Protein AF-A0A6L8A6J7-F1 (afdb_monomer_lite)

Sequence (295 aa):
MEAALASHQNVNHSLFVELSKSEQKDLLKLVALQGYQLTKCFAIYIGGLYYHCPIAYYHKRLAVNLYEEETGKLSGTANHQVLMERFIRALNISDFERDSTIALPAIQDLINYRRRLVNNPSTFHMGAAAVMIASKGQNLEREGGKLRHDFFSDAYDLTSDDMIFFSVHAKEDIYHVKEGFDLVSEICTDSKMQHDALAAVHETCKRFWRFYNGIYNEYQLTHTITRNLTDNRKRFLKKRNNKEIHNLFSGDTVSEDLVSNVRSTSVHIQSSVNDFATFHAAFRDLGKAWGMGSS

Structure (mmCIF, N/CA/C/O backbone):
data_AF-A0A6L8A6J7-F1
#
_entry.id   AF-A0A6L8A6J7-F1
#
loop_
_atom_site.group_PDB
_atom_site.id
_atom_site.type_symbol
_atom_site.label_atom_id
_atom_site.label_alt_id
_atom_site.label_comp_id
_atom_site.label_asym_id
_atom_site.label_entity_id
_atom_site.label_seq_id
_atom_site.pdbx_PDB_ins_code
_atom_site.Cartn_x
_atom_site.Cartn_y
_atom_site.Cartn_z
_atom_site.occupancy
_atom_site.B_iso_or_equiv
_atom_site.auth_seq_id
_atom_site.auth_comp_id
_atom_site.auth_asym_id
_atom_site.auth_atom_id
_atom_site.pdbx_PDB_model_num
ATOM 1 N N . MET A 1 1 ? 18.256 6.658 -4.794 1.00 75.69 1 MET A N 1
ATOM 2 C CA . MET A 1 1 ? 16.918 6.098 -4.497 1.00 75.69 1 MET A CA 1
ATOM 3 C C . MET A 1 1 ? 16.720 5.812 -3.011 1.00 75.69 1 MET A C 1
ATOM 5 O O . MET A 1 1 ? 15.704 6.238 -2.488 1.00 75.69 1 MET A O 1
ATOM 9 N N . GLU A 1 2 ? 17.664 5.188 -2.301 1.00 77.94 2 GLU A N 1
ATOM 10 C CA . GLU A 1 2 ? 17.546 4.962 -0.842 1.00 77.94 2 GLU A CA 1
ATOM 11 C C . GLU A 1 2 ? 17.301 6.254 -0.045 1.00 77.94 2 GLU A C 1
ATOM 13 O O . GLU A 1 2 ? 16.360 6.331 0.739 1.00 77.94 2 GLU A O 1
ATOM 18 N N . ALA A 1 3 ? 18.054 7.322 -0.335 1.00 78.00 3 ALA A N 1
ATOM 19 C CA . ALA A 1 3 ? 17.822 8.639 0.267 1.00 78.00 3 ALA A CA 1
ATOM 20 C C . ALA A 1 3 ? 16.412 9.199 -0.018 1.00 78.00 3 ALA A C 1
ATOM 22 O O . ALA A 1 3 ? 15.843 9.908 0.808 1.00 78.00 3 ALA A O 1
ATOM 23 N N . ALA A 1 4 ? 15.818 8.864 -1.170 1.00 76.69 4 ALA A N 1
ATOM 24 C CA . ALA A 1 4 ? 14.450 9.266 -1.486 1.00 76.69 4 ALA A CA 1
ATOM 25 C C . ALA A 1 4 ? 13.424 8.503 -0.647 1.00 76.69 4 ALA A C 1
ATOM 27 O O . ALA A 1 4 ? 12.478 9.110 -0.144 1.00 76.69 4 ALA A O 1
ATOM 28 N N . LEU A 1 5 ? 13.658 7.206 -0.442 1.00 78.00 5 LEU A N 1
ATOM 29 C CA . LEU A 1 5 ? 12.862 6.340 0.426 1.00 78.00 5 LEU A CA 1
ATOM 30 C C . LEU A 1 5 ? 12.891 6.814 1.886 1.00 78.00 5 LEU A C 1
ATOM 32 O O . LEU A 1 5 ? 11.874 6.798 2.569 1.00 78.00 5 LEU A O 1
ATOM 36 N N . ALA A 1 6 ? 14.046 7.302 2.341 1.00 79.25 6 ALA A N 1
ATOM 37 C CA . ALA A 1 6 ? 14.227 7.839 3.686 1.00 79.25 6 ALA A CA 1
ATOM 38 C C . ALA A 1 6 ? 13.641 9.254 3.881 1.00 79.25 6 ALA A C 1
ATOM 40 O O . ALA A 1 6 ? 13.563 9.732 5.008 1.00 79.25 6 ALA A O 1
ATOM 41 N N . SER A 1 7 ? 13.224 9.948 2.812 1.00 75.44 7 SER A N 1
ATOM 42 C CA . SER A 1 7 ? 12.840 11.367 2.904 1.00 75.44 7 SER A CA 1
ATOM 43 C C . SER A 1 7 ? 11.532 11.629 3.660 1.00 75.44 7 SER A C 1
ATOM 45 O O . SER A 1 7 ? 11.354 12.724 4.185 1.00 75.44 7 SER A O 1
ATOM 47 N N . HIS A 1 8 ? 10.612 10.659 3.686 1.00 78.88 8 HIS A N 1
ATOM 48 C CA . HIS A 1 8 ? 9.300 10.761 4.338 1.00 78.88 8 HIS A CA 1
ATOM 49 C C . HIS A 1 8 ? 8.934 9.410 4.958 1.00 78.88 8 HIS A C 1
ATOM 51 O O . HIS A 1 8 ? 8.016 8.746 4.491 1.00 78.88 8 HIS A O 1
ATOM 57 N N . GLN A 1 9 ? 9.693 8.973 5.965 1.00 79.44 9 GLN A N 1
ATOM 58 C CA . GLN A 1 9 ? 9.454 7.671 6.591 1.00 79.44 9 GLN A CA 1
ATOM 59 C C . GLN A 1 9 ? 8.212 7.692 7.475 1.00 79.44 9 GLN A C 1
ATOM 61 O O . GLN A 1 9 ? 8.236 8.339 8.521 1.00 79.44 9 GLN A O 1
ATOM 66 N N . ASN A 1 10 ? 7.160 6.971 7.100 1.00 78.19 10 ASN A N 1
ATOM 67 C CA . ASN A 1 10 ? 5.872 6.988 7.799 1.00 78.19 10 ASN A CA 1
ATOM 68 C C . ASN A 1 10 ? 5.979 6.744 9.299 1.00 78.19 10 ASN A C 1
ATOM 70 O O . ASN A 1 10 ? 5.195 7.320 10.039 1.00 78.19 10 ASN A O 1
ATOM 74 N N . VAL A 1 11 ? 6.933 5.933 9.754 1.00 75.50 11 VAL A N 1
ATOM 75 C CA . VAL A 1 11 ? 7.168 5.696 11.185 1.00 75.50 11 VAL A CA 1
ATOM 76 C C . VAL A 1 11 ? 7.389 6.992 11.985 1.00 75.50 11 VAL A C 1
ATOM 78 O O . VAL A 1 11 ? 6.947 7.092 13.120 1.00 75.50 11 VAL A O 1
ATOM 81 N N . ASN A 1 12 ? 7.938 8.040 11.360 1.00 80.75 12 ASN A N 1
ATOM 82 C CA . ASN A 1 12 ? 8.140 9.355 11.979 1.00 80.75 12 ASN A CA 1
ATOM 83 C C . ASN A 1 12 ? 6.870 10.232 11.988 1.00 80.75 12 ASN A C 1
ATOM 85 O O . ASN A 1 12 ? 6.908 11.385 12.422 1.00 80.75 12 ASN A O 1
ATOM 89 N N . HIS A 1 13 ? 5.750 9.750 11.445 1.00 83.69 13 HIS A N 1
ATOM 90 C CA . HIS A 1 13 ? 4.504 10.505 11.383 1.00 83.69 13 HIS A CA 1
ATOM 91 C C . HIS A 1 13 ? 3.831 10.540 12.763 1.00 83.69 13 HIS A C 1
ATOM 93 O O . HIS A 1 13 ? 3.671 9.510 13.414 1.00 83.69 13 HIS A O 1
ATOM 99 N N . SER A 1 14 ? 3.347 11.712 13.189 1.00 83.06 14 SER A N 1
ATOM 100 C CA . SER A 1 14 ? 2.744 11.927 14.521 1.00 83.06 14 SER A CA 1
ATOM 101 C C . SER A 1 14 ? 1.586 10.976 14.849 1.00 83.06 14 SER A C 1
ATOM 103 O O . SER A 1 14 ? 1.409 10.592 15.999 1.00 83.06 14 SER A O 1
ATOM 105 N N . LEU A 1 15 ? 0.830 10.548 13.835 1.00 87.19 15 LEU A N 1
ATOM 106 C CA . LEU A 1 15 ? -0.171 9.478 13.941 1.00 87.19 15 LEU A CA 1
ATOM 107 C C . LEU A 1 15 ? 0.360 8.211 14.641 1.00 87.19 15 LEU A C 1
ATOM 109 O O . LEU A 1 15 ? -0.380 7.623 15.422 1.00 87.19 15 LEU A O 1
ATOM 113 N N . PHE A 1 16 ? 1.611 7.793 14.416 1.00 81.81 16 PHE A N 1
ATOM 114 C CA . PHE A 1 16 ? 2.168 6.599 15.070 1.00 81.81 16 PHE A CA 1
ATOM 115 C C . PHE A 1 16 ? 2.520 6.832 16.540 1.00 81.81 16 PHE A C 1
ATOM 117 O O . PHE A 1 16 ? 2.373 5.921 17.351 1.00 81.81 16 PHE A O 1
ATOM 124 N N . VAL A 1 17 ? 2.871 8.067 16.909 1.00 80.94 17 VAL A N 1
ATOM 125 C CA . VAL A 1 17 ? 2.988 8.476 18.320 1.00 80.94 17 VAL A CA 1
ATOM 126 C C . VAL A 1 17 ? 1.629 8.420 19.018 1.00 80.94 17 VAL A C 1
ATOM 128 O O . VAL A 1 17 ? 1.555 8.135 20.209 1.00 80.94 17 VAL A O 1
ATOM 131 N N . GLU A 1 18 ? 0.540 8.688 18.298 1.00 83.69 18 GLU A N 1
ATOM 132 C CA . GLU A 1 18 ? -0.803 8.544 18.856 1.00 83.69 18 GLU A CA 1
ATOM 133 C C . GLU A 1 18 ? -1.196 7.067 18.968 1.00 83.69 18 GLU A C 1
ATOM 135 O O . GLU A 1 18 ? -1.611 6.634 20.036 1.00 83.69 18 GLU A O 1
ATOM 140 N N . LEU A 1 19 ? -0.986 6.267 17.917 1.00 83.88 19 LEU A N 1
ATOM 141 C CA . LEU A 1 19 ? -1.303 4.833 17.915 1.00 83.88 19 LEU A CA 1
ATOM 142 C C . LEU A 1 19 ? -0.540 4.017 18.964 1.00 83.88 19 LEU A C 1
ATOM 144 O O . LEU A 1 19 ? -1.042 2.971 19.372 1.00 83.88 19 LEU A O 1
ATOM 148 N N . SER A 1 20 ? 0.643 4.465 19.394 1.00 76.19 20 SER A N 1
ATOM 149 C CA . SER A 1 20 ? 1.401 3.805 20.465 1.00 76.19 20 SER A CA 1
ATOM 150 C C . SER A 1 20 ? 0.768 3.978 21.852 1.00 76.19 20 SER A C 1
ATOM 152 O O . SER A 1 20 ? 1.145 3.281 22.793 1.00 76.19 20 SER A O 1
ATOM 154 N N . LYS A 1 21 ? -0.227 4.863 21.993 1.00 77.50 21 LYS A N 1
ATOM 155 C CA . LYS A 1 21 ? -1.054 4.978 23.196 1.00 77.50 21 LYS A CA 1
ATOM 156 C C . LYS A 1 21 ? -2.183 3.945 23.106 1.00 77.50 21 LYS A C 1
ATOM 158 O O . LYS A 1 21 ? -3.016 4.016 22.205 1.00 77.50 21 LYS A O 1
ATOM 163 N N . SER A 1 22 ? -2.244 3.018 24.063 1.00 64.25 22 SER A N 1
ATOM 164 C CA . SER A 1 22 ? -3.147 1.845 24.080 1.00 64.25 22 SER A CA 1
ATOM 165 C C . SER A 1 22 ? -4.657 2.141 24.034 1.00 64.25 22 SER A C 1
ATOM 167 O O . SER A 1 22 ? -5.475 1.236 23.886 1.00 64.25 22 SER A O 1
ATOM 169 N N . GLU A 1 23 ? -5.062 3.406 24.131 1.00 72.69 23 GLU A N 1
ATOM 170 C CA . GLU A 1 23 ? -6.468 3.821 24.153 1.00 72.69 23 GLU A CA 1
ATOM 171 C C . GLU A 1 23 ? -7.018 4.218 22.768 1.00 72.69 23 GLU A C 1
ATOM 173 O O . GLU A 1 23 ? -8.218 4.442 22.619 1.00 72.69 23 GLU A O 1
ATOM 178 N N . GLN A 1 24 ? -6.186 4.267 21.722 1.00 84.00 24 GLN A N 1
ATOM 179 C CA . GLN A 1 24 ? -6.542 4.855 20.419 1.00 84.00 24 GLN A CA 1
ATOM 180 C C . GLN A 1 24 ? -7.206 3.858 19.449 1.00 84.00 24 GLN A C 1
ATOM 182 O O . GLN A 1 24 ? -6.885 3.792 18.260 1.00 84.00 24 GLN A O 1
ATOM 187 N N . LYS A 1 25 ? -8.175 3.077 19.950 1.00 86.50 25 LYS A N 1
ATOM 188 C CA . LYS A 1 25 ? -8.857 2.012 19.185 1.00 86.50 25 LYS A CA 1
ATOM 189 C C . LYS A 1 25 ? -9.558 2.537 17.932 1.00 86.50 25 LYS A C 1
ATOM 191 O O . LYS A 1 25 ? -9.446 1.923 16.875 1.00 86.50 25 LYS A O 1
ATOM 196 N N . ASP A 1 26 ? -10.230 3.680 18.021 1.00 90.50 26 ASP A N 1
ATOM 197 C CA . ASP A 1 26 ? -10.953 4.258 16.881 1.00 90.50 26 ASP A CA 1
ATOM 198 C C . ASP A 1 26 ? -9.998 4.766 15.789 1.00 90.50 26 ASP A C 1
ATOM 200 O O . ASP A 1 26 ? -10.288 4.632 14.598 1.00 90.50 26 ASP A O 1
ATOM 204 N N . LEU A 1 27 ? -8.815 5.265 16.172 1.00 91.50 27 LEU A N 1
ATOM 205 C CA . LEU A 1 27 ? -7.769 5.636 15.218 1.00 91.50 27 LEU A CA 1
ATOM 206 C C . LEU A 1 27 ? -7.222 4.396 14.508 1.00 91.50 27 LEU A C 1
ATOM 208 O O . LEU A 1 27 ? -7.114 4.400 13.283 1.00 91.50 27 LEU A O 1
ATOM 212 N N . LEU A 1 28 ? -6.924 3.321 15.250 1.00 92.06 28 LEU A N 1
ATOM 213 C CA . LEU A 1 28 ? -6.443 2.068 14.664 1.00 92.06 28 LEU A CA 1
ATOM 214 C C . LEU A 1 28 ? -7.466 1.465 13.694 1.00 92.06 28 LEU A C 1
ATOM 216 O O . LEU A 1 28 ? -7.096 1.042 12.599 1.00 92.06 28 LEU A O 1
ATOM 220 N N . LYS A 1 29 ? -8.755 1.483 14.053 1.00 94.12 29 LYS A N 1
ATOM 221 C CA . LYS A 1 29 ? -9.838 1.045 13.164 1.00 94.12 29 LYS A CA 1
ATOM 222 C C . LYS A 1 29 ? -9.861 1.846 11.867 1.00 94.12 29 LYS A C 1
ATOM 224 O O . LYS A 1 29 ? -9.886 1.256 10.788 1.00 94.12 29 LYS A O 1
ATOM 229 N N . LEU A 1 30 ? -9.789 3.177 11.952 1.00 95.56 30 LEU A N 1
ATOM 230 C CA . LEU A 1 30 ? -9.769 4.035 10.768 1.00 95.56 30 LEU A CA 1
ATOM 231 C C . LEU A 1 30 ? -8.524 3.785 9.901 1.00 95.56 30 LEU A C 1
ATOM 233 O O . LEU A 1 30 ? -8.630 3.721 8.676 1.00 95.56 30 LEU A O 1
ATOM 237 N N . VAL A 1 31 ? -7.359 3.582 10.523 1.00 94.94 31 VAL A N 1
ATOM 238 C CA . VAL A 1 31 ? -6.117 3.207 9.829 1.00 94.94 31 VAL A CA 1
ATOM 239 C C . VAL A 1 31 ? -6.274 1.876 9.098 1.00 94.94 31 VAL A C 1
ATOM 241 O O . VAL A 1 31 ? -5.917 1.792 7.924 1.00 94.94 31 VAL A O 1
ATOM 244 N N . ALA A 1 32 ? -6.842 0.855 9.742 1.00 95.75 32 ALA A N 1
ATOM 245 C CA . ALA A 1 32 ? -7.059 -0.455 9.134 1.00 95.75 32 ALA A CA 1
ATOM 246 C C . ALA A 1 32 ? -8.041 -0.382 7.951 1.00 95.75 32 ALA A C 1
ATOM 248 O O . ALA A 1 32 ? -7.755 -0.900 6.871 1.00 95.75 32 ALA A O 1
ATOM 249 N N . LEU A 1 33 ? -9.156 0.331 8.123 1.00 98.00 33 LEU A N 1
ATOM 250 C CA . LEU A 1 33 ? -10.182 0.534 7.099 1.00 98.00 33 LEU A CA 1
ATOM 251 C C . LEU A 1 33 ? -9.654 1.273 5.862 1.00 98.00 33 LEU A C 1
ATOM 253 O O . LEU A 1 33 ? -9.947 0.885 4.729 1.00 98.00 33 LEU A O 1
ATOM 257 N N . GLN A 1 34 ? -8.849 2.320 6.058 1.00 98.00 34 GLN A N 1
ATOM 258 C CA . GLN A 1 34 ? -8.234 3.065 4.956 1.00 98.00 34 GLN A CA 1
ATOM 259 C C . GLN A 1 34 ? -7.044 2.311 4.342 1.00 98.00 34 GLN A C 1
ATOM 261 O O . GLN A 1 34 ? -6.865 2.336 3.123 1.00 98.00 34 GLN A O 1
ATOM 266 N N . GLY A 1 35 ? -6.274 1.574 5.147 1.00 96.50 35 GLY A N 1
ATOM 267 C CA . GLY A 1 35 ? -5.214 0.678 4.678 1.00 96.50 35 GLY A CA 1
ATOM 268 C C . GLY A 1 35 ? -5.751 -0.424 3.765 1.00 96.50 35 GLY A C 1
ATOM 269 O O . GLY A 1 35 ? -5.184 -0.670 2.702 1.00 96.50 35 GLY A O 1
ATOM 270 N N . TYR A 1 36 ? -6.912 -0.992 4.099 1.00 97.88 36 TYR A N 1
ATOM 271 C CA . TYR A 1 36 ? -7.595 -1.989 3.271 1.00 97.88 36 TYR A CA 1
ATOM 272 C C . TYR A 1 36 ? -7.903 -1.491 1.856 1.00 97.88 36 TYR A C 1
ATOM 274 O O . TYR A 1 36 ? -7.830 -2.257 0.895 1.00 97.88 36 TYR A O 1
ATOM 282 N N . GLN A 1 37 ? -8.192 -0.195 1.690 1.00 98.06 37 GLN A N 1
ATOM 283 C CA . GLN A 1 37 ? -8.409 0.390 0.364 1.00 98.06 37 GLN A CA 1
ATOM 284 C C . GLN A 1 37 ? -7.150 0.303 -0.508 1.00 98.06 37 GLN A C 1
ATOM 286 O O . GLN A 1 37 ? -7.258 0.080 -1.713 1.00 98.06 37 GLN A O 1
ATOM 291 N N . LEU A 1 38 ? -5.957 0.429 0.088 1.00 96.31 38 LEU A N 1
ATOM 292 C CA . LEU A 1 38 ? -4.698 0.216 -0.625 1.00 96.31 38 LEU A CA 1
ATOM 293 C C . LEU A 1 38 ? -4.483 -1.269 -0.938 1.00 96.31 38 LEU A C 1
ATOM 295 O O . LEU A 1 38 ? -4.113 -1.581 -2.070 1.00 96.31 38 LEU A O 1
ATOM 299 N N . THR A 1 39 ? -4.740 -2.159 0.029 1.00 96.44 39 THR A N 1
ATOM 300 C CA . THR A 1 39 ? -4.558 -3.615 -0.115 1.00 96.44 39 THR A CA 1
ATOM 301 C C . THR A 1 39 ? -5.377 -4.175 -1.276 1.00 96.44 39 THR A C 1
ATOM 303 O O . THR A 1 39 ? -4.821 -4.845 -2.141 1.00 96.44 39 THR A O 1
ATOM 306 N N . LYS A 1 40 ? -6.664 -3.809 -1.381 1.00 96.00 40 LYS A N 1
ATOM 307 C CA . LYS A 1 40 ? -7.558 -4.234 -2.481 1.00 96.00 40 LYS A CA 1
ATOM 308 C C . LYS A 1 40 ? -7.031 -3.904 -3.881 1.00 96.00 40 LYS A C 1
ATOM 310 O O . LYS A 1 40 ? -7.438 -4.509 -4.864 1.00 96.00 40 LYS A O 1
ATOM 315 N N . CYS A 1 41 ? -6.186 -2.883 -3.996 1.00 96.94 41 CYS A N 1
ATOM 316 C CA . CYS A 1 41 ? -5.665 -2.423 -5.279 1.00 96.94 41 CYS A CA 1
ATOM 317 C C . CYS A 1 41 ? -4.267 -2.966 -5.589 1.00 96.94 41 CYS A C 1
ATOM 319 O O . CYS A 1 41 ? -3.778 -2.743 -6.696 1.00 96.94 41 CYS A O 1
ATOM 321 N N . PHE A 1 42 ? -3.601 -3.629 -4.641 1.00 96.31 42 PHE A N 1
ATOM 322 C CA . PHE A 1 42 ? -2.178 -3.921 -4.771 1.00 96.31 42 PHE A CA 1
ATOM 323 C C . PHE A 1 42 ? -1.881 -4.933 -5.882 1.00 96.31 42 PHE A C 1
ATOM 325 O O . PHE A 1 42 ? -1.071 -4.645 -6.766 1.00 96.31 42 PHE A O 1
ATOM 332 N N . ALA A 1 43 ? -2.623 -6.042 -5.923 1.00 97.19 43 ALA A N 1
ATOM 333 C CA . ALA A 1 43 ? -2.514 -7.040 -6.985 1.00 97.19 43 ALA A CA 1
ATOM 334 C C . ALA A 1 43 ? -2.766 -6.444 -8.384 1.00 97.19 43 ALA A C 1
ATOM 336 O O . ALA A 1 43 ? -2.050 -6.758 -9.333 1.00 97.19 43 ALA A O 1
ATOM 337 N N . ILE A 1 44 ? -3.690 -5.482 -8.513 1.00 97.88 44 ILE A N 1
ATOM 338 C CA . ILE A 1 44 ? -3.932 -4.765 -9.778 1.00 97.88 44 ILE A CA 1
ATOM 339 C C . ILE A 1 44 ? -2.671 -4.019 -10.235 1.00 97.88 44 ILE A C 1
ATOM 341 O O . ILE A 1 44 ? -2.367 -3.996 -11.428 1.00 97.88 44 ILE A O 1
ATOM 345 N N . TYR A 1 45 ? -1.918 -3.414 -9.312 1.00 98.44 45 TYR A N 1
ATOM 346 C CA . TYR A 1 45 ? -0.682 -2.723 -9.673 1.00 98.44 45 TYR A CA 1
ATOM 347 C C . TYR A 1 45 ? 0.399 -3.680 -10.151 1.00 98.44 45 TYR A C 1
ATOM 349 O O . TYR A 1 45 ? 1.051 -3.401 -11.157 1.00 98.44 45 TYR A O 1
ATOM 357 N N . ILE A 1 46 ? 0.564 -4.809 -9.461 1.00 98.19 46 ILE A N 1
ATOM 358 C CA . ILE A 1 46 ? 1.504 -5.852 -9.874 1.00 98.19 46 ILE A CA 1
ATOM 359 C C . ILE A 1 46 ? 1.090 -6.428 -11.231 1.00 98.19 46 ILE A C 1
ATOM 361 O O . ILE A 1 46 ? 1.948 -6.610 -12.087 1.00 98.19 46 ILE A O 1
ATOM 365 N N . GLY A 1 47 ? -0.209 -6.618 -11.478 1.00 98.19 47 GLY A N 1
ATOM 366 C CA . GLY A 1 47 ? -0.743 -7.030 -12.776 1.00 98.19 47 GLY A CA 1
ATOM 367 C C . GLY A 1 47 ? -0.434 -6.039 -13.903 1.00 98.19 47 GLY A C 1
ATOM 368 O O . GLY A 1 47 ? -0.018 -6.455 -14.983 1.00 98.19 47 GLY A O 1
ATOM 369 N N . GLY A 1 48 ? -0.560 -4.732 -13.650 1.00 98.25 48 GLY A N 1
ATOM 370 C CA . GLY A 1 48 ? -0.169 -3.693 -14.611 1.00 98.25 48 GLY A CA 1
ATOM 371 C C . GLY A 1 48 ? 1.331 -3.714 -14.920 1.00 98.25 48 GLY A C 1
ATOM 372 O O . GLY A 1 48 ? 1.732 -3.682 -16.085 1.00 98.25 48 GLY A O 1
ATOM 373 N N . LEU A 1 49 ? 2.168 -3.858 -13.887 1.00 98.38 49 LEU A N 1
ATOM 374 C CA . LEU A 1 49 ? 3.612 -4.020 -14.067 1.00 98.38 49 LEU A CA 1
ATOM 375 C C . LEU A 1 49 ? 3.955 -5.300 -14.825 1.00 98.38 49 LEU A C 1
ATOM 377 O O . LEU A 1 49 ? 4.775 -5.261 -15.735 1.00 98.38 49 LEU A O 1
ATOM 381 N N . TYR A 1 50 ? 3.330 -6.423 -14.479 1.00 98.12 50 TYR A N 1
ATOM 382 C CA . TYR A 1 50 ? 3.496 -7.688 -15.184 1.00 98.12 50 TYR A CA 1
ATOM 383 C C . TYR A 1 50 ? 3.191 -7.505 -16.673 1.00 98.12 50 TYR A C 1
ATOM 385 O O . TYR A 1 50 ? 4.056 -7.751 -17.506 1.00 98.12 50 TYR A O 1
ATOM 393 N N . TYR A 1 51 ? 2.019 -6.965 -17.003 1.00 97.94 51 TYR A N 1
ATOM 394 C CA . TYR A 1 51 ? 1.567 -6.813 -18.384 1.00 97.94 51 TYR A CA 1
ATOM 395 C C . TYR A 1 51 ? 2.499 -5.952 -19.256 1.00 97.94 51 TYR A C 1
ATOM 397 O O . TYR A 1 51 ? 2.650 -6.216 -20.447 1.00 97.94 51 TYR A O 1
ATOM 405 N N . HIS A 1 52 ? 3.142 -4.934 -18.677 1.00 97.44 52 HIS A N 1
ATOM 406 C CA . HIS A 1 52 ? 4.009 -4.007 -19.410 1.00 97.44 52 HIS A CA 1
ATOM 407 C C . HIS A 1 52 ? 5.511 -4.257 -19.241 1.00 97.44 52 HIS A C 1
ATOM 409 O O . HIS A 1 52 ? 6.309 -3.503 -19.800 1.00 97.44 52 HIS A O 1
ATOM 415 N N . CYS A 1 53 ? 5.921 -5.278 -18.484 1.00 97.62 53 CYS A N 1
ATOM 416 C CA . CYS A 1 53 ? 7.332 -5.512 -18.198 1.00 97.62 53 CYS A CA 1
ATOM 417 C C . CYS A 1 53 ? 8.106 -5.897 -19.474 1.00 97.62 53 CYS A C 1
ATOM 419 O O . CYS A 1 53 ? 7.826 -6.946 -20.058 1.00 97.62 53 CYS A O 1
ATOM 421 N N . PRO A 1 54 ? 9.120 -5.113 -19.894 1.00 94.94 54 PRO A N 1
ATOM 422 C CA . PRO A 1 54 ? 9.842 -5.384 -21.136 1.00 94.94 54 PRO A CA 1
ATOM 423 C C . PRO A 1 54 ? 10.936 -6.453 -20.983 1.00 94.94 54 PRO A C 1
ATOM 425 O O . PRO A 1 54 ? 11.485 -6.920 -21.978 1.00 94.94 54 PRO A O 1
ATOM 428 N N . ILE A 1 55 ? 11.276 -6.843 -19.750 1.00 97.19 55 ILE A N 1
ATOM 429 C CA . ILE A 1 55 ? 12.396 -7.742 -19.456 1.00 97.19 55 ILE A CA 1
ATOM 430 C C . ILE A 1 55 ? 11.856 -9.099 -19.002 1.00 97.19 55 ILE A C 1
ATOM 432 O O . ILE A 1 55 ? 11.264 -9.230 -17.930 1.00 97.19 55 ILE A O 1
ATOM 436 N N . ALA A 1 56 ? 12.124 -10.141 -19.794 1.00 97.25 56 ALA A N 1
ATOM 437 C CA . ALA A 1 56 ? 11.598 -11.490 -19.571 1.00 97.25 56 ALA A CA 1
ATOM 438 C C . ALA A 1 56 ? 11.949 -12.083 -18.192 1.00 97.25 56 ALA A C 1
ATOM 440 O O . ALA A 1 56 ? 11.170 -12.866 -17.643 1.00 97.25 56 ALA A O 1
ATOM 441 N N . TYR A 1 57 ? 13.108 -11.722 -17.629 1.00 97.56 57 TYR A N 1
ATOM 442 C CA . TYR A 1 57 ? 13.499 -12.132 -16.280 1.00 97.56 57 TYR A CA 1
ATOM 443 C C . TYR A 1 57 ? 12.519 -11.591 -15.226 1.00 97.56 57 TYR A C 1
ATOM 445 O O . TYR A 1 57 ? 11.888 -12.379 -14.517 1.00 97.56 57 TYR A O 1
ATOM 453 N N . TYR A 1 58 ? 12.313 -10.271 -15.170 1.00 97.75 58 TYR A N 1
ATOM 454 C CA . TYR A 1 58 ? 11.409 -9.655 -14.193 1.00 97.75 58 TYR A CA 1
ATOM 455 C C . TYR A 1 58 ? 9.936 -9.920 -14.484 1.00 97.75 58 TYR A C 1
ATOM 457 O O . TYR A 1 58 ? 9.150 -10.000 -13.546 1.00 97.75 58 TYR A O 1
ATOM 465 N N . HIS A 1 59 ? 9.561 -10.164 -15.741 1.00 96.06 59 HIS A N 1
ATOM 466 C CA . HIS A 1 59 ? 8.212 -10.606 -16.096 1.00 96.06 59 HIS A CA 1
ATOM 467 C C . HIS A 1 59 ? 7.800 -11.862 -15.304 1.00 96.06 59 HIS A C 1
ATOM 469 O O . HIS A 1 59 ? 6.712 -11.923 -14.734 1.00 96.06 59 HIS A O 1
ATOM 475 N N . LYS A 1 60 ? 8.705 -12.843 -15.170 1.00 97.50 60 LYS A N 1
ATOM 476 C CA . LYS A 1 60 ? 8.468 -14.047 -14.352 1.00 97.50 60 LYS A CA 1
ATOM 477 C C . LYS A 1 60 ? 8.402 -13.730 -12.858 1.00 97.50 60 LYS A C 1
ATOM 479 O O . LYS A 1 60 ? 7.575 -14.303 -12.157 1.00 97.50 60 LYS A O 1
ATOM 484 N N . ARG A 1 61 ? 9.253 -12.825 -12.364 1.00 97.25 61 ARG A N 1
ATOM 485 C CA . ARG A 1 61 ? 9.254 -12.415 -10.947 1.00 97.25 61 ARG A CA 1
ATOM 486 C C . ARG A 1 61 ? 7.956 -11.695 -10.571 1.00 97.25 61 ARG A C 1
ATOM 488 O O . ARG A 1 61 ? 7.379 -11.997 -9.534 1.00 97.25 61 ARG A O 1
ATOM 495 N N . LEU A 1 62 ? 7.446 -10.831 -11.447 1.00 97.81 62 LEU A N 1
ATOM 496 C CA . LEU A 1 62 ? 6.157 -10.154 -11.280 1.00 97.81 62 LEU A CA 1
ATOM 497 C C . LEU A 1 62 ? 4.978 -11.134 -11.329 1.00 97.81 62 LEU A C 1
ATOM 499 O O . LEU A 1 62 ? 4.037 -10.969 -10.563 1.00 97.81 62 LEU A O 1
ATOM 503 N N . ALA A 1 63 ? 5.042 -12.184 -12.156 1.00 98.12 63 ALA A N 1
ATOM 504 C CA . ALA A 1 63 ? 4.029 -13.244 -12.152 1.00 98.12 63 ALA A CA 1
ATOM 505 C C . ALA A 1 63 ? 3.990 -14.004 -10.817 1.00 98.12 63 ALA A C 1
ATOM 507 O O . ALA A 1 63 ? 2.914 -14.267 -10.288 1.00 98.12 63 ALA A O 1
ATOM 508 N N . VAL A 1 64 ? 5.163 -14.334 -10.264 1.00 97.25 64 VAL A N 1
ATOM 509 C CA . VAL A 1 64 ? 5.286 -14.960 -8.937 1.00 97.25 64 VAL A CA 1
ATOM 510 C C . VAL A 1 64 ? 4.738 -14.031 -7.856 1.00 97.25 64 VAL A C 1
ATOM 512 O O . VAL A 1 64 ? 3.993 -14.487 -6.998 1.00 97.25 64 VAL A O 1
ATOM 515 N N . ASN A 1 65 ? 5.061 -12.737 -7.935 1.00 95.88 65 ASN A N 1
ATOM 516 C CA . ASN A 1 65 ? 4.541 -11.728 -7.019 1.00 95.88 65 ASN A CA 1
ATOM 517 C C . ASN A 1 65 ? 3.007 -11.679 -7.066 1.00 95.88 65 ASN A C 1
ATOM 519 O O . ASN A 1 65 ? 2.363 -11.892 -6.051 1.00 95.88 65 ASN A O 1
ATOM 523 N N . LEU A 1 66 ? 2.423 -11.510 -8.256 1.00 97.62 66 LEU A N 1
ATOM 524 C CA . LEU A 1 66 ? 0.972 -11.464 -8.438 1.00 97.62 66 LEU A CA 1
ATOM 525 C C . LEU A 1 66 ? 0.288 -12.734 -7.925 1.00 97.62 66 LEU A C 1
ATOM 527 O O . LEU A 1 66 ? -0.739 -12.663 -7.259 1.00 97.62 66 LEU A O 1
ATOM 531 N N . TYR A 1 67 ? 0.862 -13.896 -8.232 1.00 97.94 67 TYR A N 1
ATOM 532 C CA . TYR A 1 67 ? 0.339 -15.171 -7.761 1.00 97.94 67 TYR A CA 1
ATOM 533 C C . TYR A 1 67 ? 0.325 -15.256 -6.232 1.00 97.94 67 TYR A C 1
ATOM 535 O O . TYR A 1 67 ? -0.636 -15.775 -5.666 1.00 97.94 67 TYR A O 1
ATOM 543 N N . GLU A 1 68 ? 1.354 -14.746 -5.558 1.00 95.75 68 GLU A N 1
ATOM 544 C CA . GLU A 1 68 ? 1.386 -14.724 -4.098 1.00 95.75 68 GLU A CA 1
ATOM 545 C C . GLU A 1 68 ? 0.371 -13.749 -3.506 1.00 95.75 68 GLU A C 1
ATOM 547 O O . GLU A 1 68 ? -0.402 -14.130 -2.628 1.00 95.75 68 GLU A O 1
ATOM 552 N N . GLU A 1 69 ? 0.295 -12.534 -4.046 1.00 95.81 69 GLU A N 1
ATOM 553 C CA . GLU A 1 69 ? -0.663 -11.510 -3.613 1.00 95.81 69 GLU A CA 1
ATOM 554 C C . GLU A 1 69 ? -2.115 -12.013 -3.709 1.00 95.81 69 GLU A C 1
ATOM 556 O O . GLU A 1 69 ? -2.915 -11.766 -2.805 1.00 95.81 69 GLU A O 1
ATOM 561 N N . GLU A 1 70 ? -2.441 -12.769 -4.768 1.00 97.50 70 GLU A N 1
ATOM 562 C CA . GLU A 1 70 ? -3.781 -13.304 -5.061 1.00 97.50 70 GLU A CA 1
ATOM 563 C C . GLU A 1 70 ? -4.103 -14.624 -4.341 1.00 97.50 70 GLU A C 1
ATOM 565 O O . GLU A 1 70 ? -5.277 -14.936 -4.109 1.00 97.50 70 GLU A O 1
ATOM 570 N N . THR A 1 71 ? -3.093 -15.425 -3.973 1.00 97.31 71 THR A N 1
ATOM 571 C CA . THR A 1 71 ? -3.326 -16.795 -3.473 1.00 97.31 71 THR A CA 1
ATOM 572 C C . THR A 1 71 ? -2.751 -17.105 -2.094 1.00 97.31 71 THR A C 1
ATOM 574 O O . THR A 1 71 ? -3.312 -17.965 -1.416 1.00 97.31 71 THR A O 1
ATOM 577 N N . GLY A 1 72 ? -1.662 -16.455 -1.675 1.00 95.94 72 GLY A N 1
ATOM 578 C CA . GLY A 1 72 ? -0.936 -16.765 -0.437 1.00 95.94 72 GLY A CA 1
ATOM 579 C C . GLY A 1 72 ? -0.198 -18.114 -0.440 1.00 95.94 72 GLY A C 1
ATOM 580 O O . GLY A 1 72 ? 0.260 -18.586 0.602 1.00 95.94 72 GLY A O 1
ATOM 581 N N . LYS A 1 73 ? -0.136 -18.822 -1.577 1.00 95.81 73 LYS A N 1
ATOM 582 C CA . LYS A 1 73 ? 0.307 -20.227 -1.592 1.00 95.81 73 LYS A CA 1
ATOM 583 C C . LYS A 1 73 ? 1.806 -20.420 -1.388 1.00 95.81 73 LYS A C 1
ATOM 585 O O . LYS A 1 73 ? 2.195 -21.491 -0.927 1.00 95.81 73 LYS A O 1
ATOM 590 N N . LEU A 1 74 ? 2.644 -19.453 -1.748 1.00 92.94 74 LEU A N 1
ATOM 591 C CA . LEU A 1 74 ? 4.094 -19.530 -1.557 1.00 92.94 74 LEU A CA 1
ATOM 592 C C . LEU A 1 74 ? 4.463 -19.265 -0.098 1.00 92.94 74 LEU A C 1
ATOM 594 O O . LEU A 1 74 ? 5.352 -19.938 0.425 1.00 92.94 74 LEU A O 1
ATOM 598 N N . SER A 1 75 ? 3.760 -18.347 0.572 1.00 90.50 75 SER A N 1
ATOM 599 C CA . SER A 1 75 ? 3.901 -18.142 2.019 1.00 90.50 75 SER A CA 1
ATOM 600 C C . SER A 1 75 ? 3.196 -19.220 2.851 1.00 90.50 75 SER A C 1
ATOM 602 O O . SER A 1 75 ? 3.490 -19.365 4.037 1.00 90.50 75 SER A O 1
ATOM 604 N N . GLY A 1 76 ? 2.291 -19.999 2.246 1.00 94.62 76 GLY A N 1
ATOM 605 C CA . GLY A 1 76 ? 1.468 -20.986 2.951 1.00 94.62 76 GLY A CA 1
ATOM 606 C C . GLY A 1 76 ? 0.366 -20.340 3.794 1.00 94.62 76 GLY A C 1
ATOM 607 O O . GLY A 1 76 ? -0.067 -20.916 4.792 1.00 94.62 76 GLY A O 1
ATOM 608 N N . THR A 1 77 ? -0.071 -19.141 3.413 1.00 95.19 77 THR A N 1
ATOM 609 C CA . THR A 1 77 ? -1.092 -18.356 4.107 1.00 95.19 77 THR A CA 1
ATOM 610 C C . THR A 1 77 ? -2.320 -18.134 3.213 1.00 95.19 77 THR A C 1
ATOM 612 O O . THR A 1 77 ? -2.472 -18.759 2.163 1.00 95.19 77 THR A O 1
ATOM 615 N N . ALA A 1 78 ? -3.259 -17.294 3.658 1.00 96.75 78 ALA A N 1
ATOM 616 C CA . ALA A 1 78 ? -4.301 -16.784 2.771 1.00 96.75 78 ALA A CA 1
ATOM 617 C C . ALA A 1 78 ? -3.739 -15.638 1.916 1.00 96.75 78 ALA A C 1
ATOM 619 O O . ALA A 1 78 ? -2.694 -15.078 2.229 1.00 96.75 78 ALA A O 1
ATOM 620 N N . ASN A 1 79 ? -4.450 -15.243 0.864 1.00 96.62 79 ASN A N 1
ATOM 621 C CA . ASN A 1 79 ? -4.032 -14.090 0.075 1.00 96.62 79 ASN A CA 1
ATOM 622 C C . ASN A 1 79 ? -4.030 -12.786 0.892 1.00 96.62 79 ASN A C 1
ATOM 624 O O . ASN A 1 79 ? -4.682 -12.679 1.938 1.00 96.62 79 ASN A O 1
ATOM 628 N N . HIS A 1 80 ? -3.302 -11.784 0.402 1.00 95.00 80 HIS A N 1
ATOM 629 C CA . HIS A 1 80 ? -3.010 -10.566 1.160 1.00 95.00 80 HIS A CA 1
ATOM 630 C C . HIS A 1 80 ? -4.279 -9.788 1.537 1.00 95.00 80 HIS A C 1
ATOM 632 O O . HIS A 1 80 ? -4.371 -9.227 2.634 1.00 95.00 80 HIS A O 1
ATOM 638 N N . GLN A 1 81 ? -5.294 -9.808 0.670 1.00 97.19 81 GLN A N 1
ATOM 639 C CA . GLN A 1 81 ? -6.584 -9.194 0.961 1.00 97.19 81 GLN A CA 1
ATOM 640 C C . GLN A 1 81 ? -7.296 -9.910 2.118 1.00 97.19 81 GLN A C 1
ATOM 642 O O . GLN A 1 81 ? -7.695 -9.257 3.081 1.00 97.19 81 GLN A O 1
ATOM 647 N N . VAL A 1 82 ? -7.398 -11.240 2.073 1.00 98.06 82 VAL A N 1
ATOM 648 C CA . VAL A 1 82 ? -8.037 -12.045 3.127 1.00 98.06 82 VAL A CA 1
ATOM 649 C C . VAL A 1 82 ? -7.295 -11.910 4.458 1.00 98.06 82 VAL A C 1
ATOM 651 O O . VAL A 1 82 ? -7.931 -11.849 5.511 1.00 98.06 82 VAL A O 1
ATOM 654 N N . LEU A 1 83 ? -5.962 -11.833 4.442 1.00 97.44 83 LEU A N 1
ATOM 655 C CA . LEU A 1 83 ? -5.176 -11.580 5.651 1.00 97.44 83 LEU A CA 1
ATOM 656 C C . LEU A 1 83 ? -5.509 -10.215 6.269 1.00 97.44 83 LEU A C 1
ATOM 658 O O . LEU A 1 83 ? -5.741 -10.134 7.475 1.00 97.44 83 LEU A O 1
ATOM 662 N N . MET A 1 84 ? -5.614 -9.163 5.453 1.00 97.56 84 MET A N 1
ATOM 663 C CA . MET A 1 84 ? -6.018 -7.840 5.937 1.00 97.56 84 MET A CA 1
ATOM 664 C C . MET A 1 84 ? -7.459 -7.839 6.471 1.00 97.56 84 MET A C 1
ATOM 666 O O . MET A 1 84 ? -7.751 -7.205 7.481 1.00 97.56 84 MET A O 1
ATOM 670 N N . GLU A 1 85 ? -8.371 -8.587 5.846 1.00 98.19 85 GLU A N 1
ATOM 671 C CA . GLU A 1 85 ? -9.744 -8.748 6.341 1.00 98.19 85 GLU A CA 1
ATOM 672 C C . GLU A 1 85 ? -9.797 -9.439 7.708 1.00 98.19 85 GLU A C 1
ATOM 674 O O . GLU A 1 85 ? -10.616 -9.068 8.546 1.00 98.19 85 GLU A O 1
ATOM 679 N N . ARG A 1 86 ? -8.937 -10.434 7.956 1.00 97.69 86 ARG A N 1
ATOM 680 C CA . ARG A 1 86 ? -8.827 -11.084 9.273 1.00 97.69 86 ARG A CA 1
ATOM 681 C C . ARG A 1 86 ? -8.353 -10.102 10.338 1.00 97.69 86 ARG A C 1
ATOM 683 O O . ARG A 1 86 ? -8.997 -10.012 11.378 1.00 97.69 86 ARG A O 1
ATOM 690 N N . PHE A 1 87 ? -7.322 -9.312 10.039 1.00 96.38 87 PHE A N 1
ATOM 691 C CA . PHE A 1 87 ? -6.856 -8.250 10.932 1.00 96.38 87 PHE A CA 1
ATOM 692 C C . PHE A 1 87 ? -7.975 -7.244 11.258 1.00 96.38 87 PHE A C 1
ATOM 694 O O . PHE A 1 87 ? -8.205 -6.910 12.415 1.00 96.38 87 PHE A O 1
ATOM 701 N N . ILE A 1 88 ? -8.750 -6.817 10.257 1.00 97.25 88 ILE A N 1
ATOM 702 C CA . ILE A 1 88 ? -9.897 -5.911 10.452 1.00 97.25 88 ILE A CA 1
ATOM 703 C C . ILE A 1 88 ? -10.964 -6.530 11.367 1.00 97.25 88 ILE A C 1
ATOM 705 O O . ILE A 1 88 ? -11.482 -5.849 12.254 1.00 97.25 88 ILE A O 1
ATOM 709 N N . ARG A 1 89 ? -11.267 -7.825 11.211 1.00 97.62 89 ARG A N 1
ATOM 710 C CA . ARG A 1 89 ? -12.206 -8.533 12.099 1.00 97.62 89 ARG A CA 1
ATOM 711 C C . ARG A 1 89 ? -11.681 -8.636 13.532 1.00 97.62 89 ARG A C 1
ATOM 713 O O . ARG A 1 89 ? -12.469 -8.460 14.456 1.00 97.62 89 ARG A O 1
ATOM 720 N N . ALA A 1 90 ? -10.377 -8.847 13.724 1.00 95.38 90 ALA A N 1
ATOM 721 C CA . ALA A 1 90 ? -9.746 -8.856 15.049 1.00 95.38 90 ALA A CA 1
ATOM 722 C C . ALA A 1 90 ? -9.899 -7.507 15.779 1.00 95.38 90 ALA A C 1
ATOM 724 O O . ALA A 1 90 ? -10.048 -7.456 16.998 1.00 95.38 90 ALA A O 1
ATOM 725 N N . LEU A 1 91 ? -9.992 -6.405 15.027 1.00 93.94 91 LEU A N 1
ATOM 726 C CA . LEU A 1 91 ? -10.318 -5.076 15.557 1.00 93.94 91 LEU A CA 1
ATOM 727 C C . LEU A 1 91 ? -11.814 -4.873 15.860 1.00 93.94 91 LEU A C 1
ATOM 729 O O . LEU A 1 91 ? -12.227 -3.761 16.197 1.00 93.94 91 LEU A O 1
ATOM 733 N N . ASN A 1 92 ? -12.633 -5.925 15.782 1.00 95.38 92 ASN A N 1
ATOM 734 C CA . ASN A 1 92 ? -14.088 -5.897 15.952 1.00 95.38 92 ASN A CA 1
ATOM 735 C C . ASN A 1 92 ? -14.806 -4.991 14.938 1.00 95.38 92 ASN A C 1
ATOM 737 O O . ASN A 1 92 ? -15.794 -4.335 15.274 1.00 95.38 92 ASN A O 1
ATOM 741 N N . ILE A 1 93 ? -14.301 -4.934 13.704 1.00 97.44 93 ILE A N 1
ATOM 742 C CA . ILE A 1 93 ? -14.969 -4.271 12.580 1.00 97.44 93 ILE A CA 1
ATOM 743 C C . ILE A 1 93 ? -15.725 -5.330 11.773 1.00 97.44 93 ILE A C 1
ATOM 745 O O . ILE A 1 93 ? -15.177 -6.381 11.435 1.00 97.44 93 ILE A O 1
ATOM 749 N N . SER A 1 94 ? -16.992 -5.057 11.457 1.00 97.94 94 SER A N 1
ATOM 750 C CA . SER A 1 94 ? -17.809 -5.972 10.649 1.00 97.94 94 SER A CA 1
ATOM 751 C C . SER A 1 94 ? -17.427 -5.935 9.165 1.00 97.94 94 SER A C 1
ATOM 753 O O . SER A 1 94 ? -16.967 -4.914 8.655 1.00 97.94 94 SER A O 1
ATOM 755 N N . ASP A 1 95 ? -17.700 -7.024 8.441 1.00 98.00 95 ASP A N 1
ATOM 756 C CA . ASP A 1 95 ? -17.519 -7.065 6.982 1.00 98.00 95 ASP A CA 1
ATOM 757 C C . ASP A 1 95 ? -18.344 -5.976 6.280 1.00 98.00 95 ASP A C 1
ATOM 759 O O . ASP A 1 95 ? -17.847 -5.317 5.374 1.00 98.00 95 ASP A O 1
ATOM 763 N N . PHE A 1 96 ? -19.564 -5.706 6.761 1.00 98.06 96 PHE A N 1
ATOM 764 C CA . PHE A 1 96 ? -20.401 -4.624 6.239 1.00 98.06 96 PHE A CA 1
ATOM 765 C C . PHE A 1 96 ? -19.742 -3.247 6.407 1.00 98.06 96 PHE A C 1
ATOM 767 O O . PHE A 1 96 ? -19.683 -2.468 5.459 1.00 98.06 96 PHE A O 1
ATOM 774 N N . GLU A 1 97 ? -19.212 -2.944 7.594 1.00 97.62 97 GLU A N 1
ATOM 775 C CA . GLU A 1 97 ? -18.511 -1.681 7.857 1.00 97.62 97 GLU A CA 1
ATOM 776 C C . GLU A 1 97 ? -17.266 -1.542 6.969 1.00 97.62 97 GLU A C 1
ATOM 778 O O . GLU A 1 97 ? -17.091 -0.518 6.300 1.00 97.62 97 GLU A O 1
ATOM 783 N N . ARG A 1 98 ? -16.456 -2.604 6.867 1.00 97.88 98 ARG A N 1
ATOM 784 C CA . ARG A 1 98 ?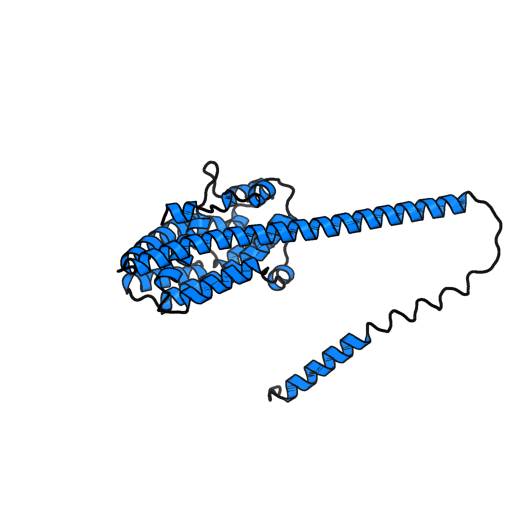 -15.299 -2.665 5.963 1.00 97.88 98 ARG A CA 1
ATOM 785 C C . ARG A 1 98 ? -15.690 -2.394 4.512 1.00 97.88 98 ARG A C 1
ATOM 787 O O . ARG A 1 98 ? -15.064 -1.561 3.857 1.00 97.88 98 ARG A O 1
ATOM 794 N N . ASP A 1 99 ? -16.709 -3.083 4.013 1.00 97.12 99 ASP A N 1
ATOM 795 C CA . ASP A 1 99 ? -17.101 -3.028 2.603 1.00 97.12 99 ASP A CA 1
ATOM 796 C C . ASP A 1 99 ? -17.807 -1.713 2.251 1.00 97.12 99 ASP A C 1
ATOM 798 O O . ASP A 1 99 ? -17.679 -1.224 1.129 1.00 97.12 99 ASP A O 1
ATOM 802 N N . SER A 1 100 ? -18.482 -1.090 3.222 1.00 97.19 100 SER A N 1
ATOM 803 C CA . SER A 1 100 ? -19.082 0.243 3.081 1.00 97.19 100 SER A CA 1
ATOM 804 C C . SER A 1 100 ? -18.069 1.392 3.155 1.00 97.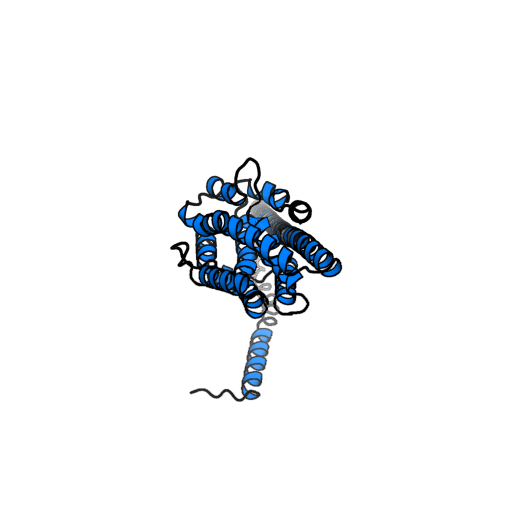19 100 SER A C 1
ATOM 806 O O . SER A 1 100 ? -18.387 2.522 2.781 1.00 97.19 100 SER A O 1
ATOM 808 N N . THR A 1 101 ? -16.844 1.127 3.624 1.00 97.56 101 THR A N 1
ATOM 809 C CA . THR A 1 101 ? -15.820 2.162 3.779 1.00 97.56 101 THR A CA 1
ATOM 810 C C . THR A 1 101 ? -15.369 2.692 2.423 1.00 97.56 101 THR A C 1
ATOM 812 O O . THR A 1 101 ? -14.831 1.959 1.587 1.00 97.56 101 THR A O 1
ATOM 815 N N . ILE A 1 102 ? -15.482 4.009 2.259 1.00 96.88 102 ILE A N 1
ATOM 816 C CA . ILE A 1 102 ? -14.970 4.747 1.105 1.00 96.88 102 ILE A CA 1
ATOM 817 C C . ILE A 1 102 ? -13.572 5.286 1.430 1.00 96.88 102 ILE A C 1
ATOM 819 O O . ILE A 1 102 ? -13.302 5.755 2.540 1.00 96.88 102 ILE A O 1
ATOM 823 N N . ALA A 1 103 ? -12.666 5.215 0.455 1.00 98.06 103 ALA A N 1
ATOM 824 C CA . ALA A 1 103 ? -11.342 5.812 0.573 1.00 98.06 103 ALA A CA 1
ATOM 825 C C . ALA A 1 103 ? -11.447 7.333 0.765 1.00 98.06 103 ALA A C 1
ATOM 827 O O . ALA A 1 103 ? -12.110 8.012 -0.023 1.00 98.06 103 ALA A O 1
ATOM 828 N N . LEU A 1 104 ? -10.752 7.892 1.763 1.00 98.38 104 LEU A N 1
ATOM 829 C CA . LEU A 1 104 ? -10.670 9.353 1.886 1.00 98.38 104 LEU A CA 1
ATOM 830 C C . LEU A 1 104 ? -9.929 9.932 0.665 1.00 98.38 104 LEU A C 1
ATOM 832 O O . LEU A 1 104 ? -9.128 9.230 0.035 1.00 98.38 104 LEU A O 1
ATOM 836 N N . PRO A 1 105 ? -10.108 11.228 0.347 1.00 98.31 105 PRO A N 1
ATOM 837 C CA . PRO A 1 105 ? -9.525 11.829 -0.852 1.00 98.31 105 PRO A CA 1
ATOM 838 C C . PRO A 1 105 ? -8.012 11.605 -1.008 1.00 98.31 105 PRO A C 1
ATOM 840 O O . PRO A 1 105 ? -7.553 11.288 -2.102 1.00 98.31 105 PRO A O 1
ATOM 843 N N . ALA A 1 106 ? -7.237 11.694 0.080 1.00 97.62 106 ALA A N 1
ATOM 844 C CA . ALA A 1 106 ? -5.789 11.456 0.049 1.00 97.62 106 ALA A CA 1
ATOM 845 C C . ALA A 1 106 ? -5.423 9.993 -0.279 1.00 97.62 106 ALA A C 1
ATOM 847 O O . ALA A 1 106 ? -4.434 9.730 -0.964 1.00 97.62 106 ALA A O 1
ATOM 848 N N . ILE A 1 107 ? -6.241 9.041 0.176 1.00 98.00 107 ILE A N 1
ATOM 849 C CA . ILE A 1 107 ? -6.069 7.609 -0.082 1.00 98.00 107 ILE A CA 1
ATOM 850 C C . ILE A 1 107 ? -6.423 7.299 -1.533 1.00 98.00 107 ILE A C 1
ATOM 852 O O . ILE A 1 107 ? -5.648 6.646 -2.235 1.00 98.00 107 ILE A O 1
ATOM 856 N N . GLN A 1 108 ? -7.539 7.844 -2.019 1.00 98.56 108 GLN A N 1
ATOM 857 C CA . GLN A 1 108 ? -7.938 7.700 -3.414 1.00 98.56 108 GLN A CA 1
ATOM 858 C C . GLN A 1 108 ? -6.912 8.326 -4.374 1.00 98.56 108 GLN A C 1
ATOM 860 O O . GLN A 1 108 ? -6.633 7.770 -5.437 1.00 98.56 108 GLN A O 1
ATOM 865 N N . ASP A 1 109 ? -6.307 9.454 -3.998 1.00 98.56 109 ASP A N 1
ATOM 866 C CA . ASP A 1 109 ? -5.246 10.113 -4.760 1.00 98.56 109 ASP A CA 1
ATOM 867 C C . ASP A 1 109 ? -3.985 9.233 -4.886 1.00 98.56 109 ASP A C 1
ATOM 869 O O . ASP A 1 109 ? -3.454 9.069 -5.989 1.00 98.56 109 ASP A O 1
ATOM 873 N N . LEU A 1 110 ? -3.543 8.581 -3.801 1.00 98.19 110 LEU A N 1
ATOM 874 C CA . LEU A 1 110 ? -2.449 7.599 -3.845 1.00 98.19 110 LEU A CA 1
ATOM 875 C C . LEU A 1 110 ? -2.807 6.372 -4.703 1.00 98.19 110 LEU A C 1
ATOM 877 O O . LEU A 1 110 ? -1.979 5.903 -5.493 1.00 98.19 110 LEU A O 1
ATOM 881 N N . ILE A 1 111 ? -4.039 5.867 -4.585 1.00 98.50 111 ILE A N 1
ATOM 882 C CA . ILE A 1 111 ? -4.527 4.736 -5.386 1.00 98.50 111 ILE A CA 1
ATOM 883 C C . ILE A 1 111 ? -4.474 5.069 -6.878 1.00 98.50 111 ILE A C 1
ATOM 885 O O . ILE A 1 111 ? -3.916 4.311 -7.677 1.00 98.50 111 ILE A O 1
ATOM 889 N N . ASN A 1 112 ? -5.029 6.222 -7.246 1.00 98.56 112 ASN A N 1
ATOM 890 C CA . ASN A 1 112 ? -5.119 6.671 -8.628 1.00 98.56 112 ASN A CA 1
ATOM 891 C C . ASN A 1 112 ? -3.742 6.984 -9.213 1.00 98.56 112 ASN A C 1
ATOM 893 O O . ASN A 1 112 ? -3.491 6.675 -10.375 1.00 98.56 112 ASN A O 1
ATOM 897 N N . TYR A 1 113 ? -2.847 7.576 -8.420 1.00 98.56 113 TYR A N 1
ATOM 898 C CA . TYR A 1 113 ? -1.477 7.858 -8.834 1.00 98.56 113 TYR A CA 1
ATOM 899 C C . TYR A 1 113 ? -0.743 6.590 -9.269 1.00 98.56 113 TYR A C 1
ATOM 901 O O . TYR A 1 113 ? -0.294 6.516 -10.411 1.00 98.56 113 TYR A O 1
ATOM 909 N N . ARG A 1 114 ? -0.706 5.562 -8.412 1.00 98.19 114 ARG A N 1
ATOM 910 C CA . ARG A 1 114 ? -0.046 4.289 -8.744 1.00 98.19 114 ARG A CA 1
ATOM 911 C C . ARG A 1 114 ? -0.707 3.614 -9.941 1.00 98.19 114 ARG A C 1
ATOM 913 O O . ARG A 1 114 ? -0.006 3.211 -10.864 1.00 98.19 114 ARG A O 1
ATOM 920 N N . ARG A 1 115 ? -2.047 3.595 -9.988 1.00 98.12 115 ARG A N 1
ATOM 921 C CA . ARG A 1 115 ? -2.806 3.019 -11.110 1.00 98.12 115 ARG A CA 1
ATOM 922 C C . ARG A 1 115 ? -2.456 3.660 -12.452 1.00 98.12 115 ARG A C 1
ATOM 924 O O . ARG A 1 115 ? -2.292 2.950 -13.437 1.00 98.12 115 ARG A O 1
ATOM 931 N N . ARG A 1 116 ? -2.335 4.991 -12.505 1.00 98.25 116 ARG A N 1
ATOM 932 C CA . ARG A 1 116 ? -1.962 5.698 -13.740 1.00 98.25 116 ARG A CA 1
ATOM 933 C C . ARG A 1 116 ? -0.567 5.311 -14.224 1.00 98.25 116 ARG A C 1
ATOM 935 O O . ARG A 1 116 ? -0.393 5.137 -15.422 1.00 98.25 116 ARG A O 1
ATOM 942 N N . LEU A 1 117 ? 0.398 5.174 -13.312 1.00 98.44 117 LEU A N 1
ATOM 943 C CA . LEU A 1 117 ? 1.779 4.857 -13.679 1.00 98.44 117 LEU A CA 1
ATOM 944 C C . LEU A 1 117 ? 1.931 3.434 -14.220 1.00 98.44 117 LEU A C 1
ATOM 946 O O . LEU A 1 117 ? 2.617 3.233 -15.219 1.00 98.44 117 LEU A O 1
ATOM 950 N N . VAL A 1 118 ? 1.294 2.458 -13.569 1.00 98.19 118 VAL A N 1
ATOM 951 C CA . VAL A 1 118 ? 1.424 1.040 -13.943 1.00 98.19 118 VAL A CA 1
ATOM 952 C C . VAL A 1 118 ? 0.609 0.652 -15.173 1.00 98.19 118 VAL A C 1
ATOM 954 O O . VAL A 1 118 ? 0.901 -0.376 -15.757 1.00 98.19 118 VAL A O 1
ATOM 957 N N . ASN A 1 119 ? -0.381 1.452 -15.581 1.00 96.50 119 ASN A N 1
ATOM 958 C CA . ASN A 1 119 ? -1.236 1.167 -16.743 1.00 96.50 119 ASN A CA 1
ATOM 959 C C . ASN A 1 119 ? -0.755 1.830 -18.043 1.00 96.50 119 ASN A C 1
ATOM 961 O O . ASN A 1 119 ? -1.473 1.816 -19.043 1.00 96.50 119 ASN A O 1
ATOM 965 N N . ASN A 1 120 ? 0.411 2.473 -18.029 1.00 95.56 120 ASN A N 1
ATOM 966 C CA . ASN A 1 120 ? 0.955 3.138 -19.200 1.00 95.56 120 ASN A CA 1
ATOM 967 C C . ASN A 1 120 ? 2.409 2.688 -19.434 1.00 95.56 120 ASN A C 1
ATOM 969 O O . ASN A 1 120 ? 3.269 2.972 -18.594 1.00 95.56 120 ASN A O 1
ATOM 973 N N . PRO A 1 121 ? 2.712 2.044 -20.582 1.00 95.50 121 PRO A N 1
ATOM 974 C CA . PRO A 1 121 ? 4.067 1.619 -20.926 1.00 95.50 121 PRO A CA 1
ATOM 975 C C . PRO A 1 121 ? 5.109 2.738 -20.829 1.00 95.50 121 PRO A C 1
ATOM 977 O O . PRO A 1 121 ? 6.227 2.494 -20.380 1.00 95.50 121 PRO A O 1
ATOM 980 N N . SER A 1 122 ? 4.760 3.979 -21.199 1.00 96.25 122 SER A N 1
ATOM 981 C CA . SER A 1 122 ? 5.725 5.090 -21.183 1.00 96.25 122 SER A CA 1
ATOM 982 C C . SER A 1 122 ? 6.128 5.520 -19.771 1.00 96.25 122 SER A C 1
ATOM 984 O O . SER A 1 122 ? 7.193 6.107 -19.585 1.00 96.25 122 SER A O 1
ATOM 986 N N . THR A 1 123 ? 5.322 5.181 -18.763 1.00 97.75 123 THR A N 1
ATOM 987 C CA . THR A 1 123 ? 5.602 5.436 -17.345 1.00 97.75 123 THR A CA 1
ATOM 988 C C . THR A 1 123 ? 5.956 4.166 -16.575 1.00 97.75 123 THR A C 1
ATOM 990 O O . THR A 1 123 ? 5.984 4.195 -15.346 1.00 97.75 123 THR A O 1
ATOM 993 N N . PHE A 1 124 ? 6.262 3.059 -17.263 1.00 97.81 124 PHE A N 1
ATOM 994 C CA . PHE A 1 124 ? 6.557 1.772 -16.626 1.00 97.81 124 PHE A CA 1
ATOM 995 C C . PHE A 1 124 ? 7.646 1.882 -15.545 1.00 97.81 124 PHE A C 1
ATOM 997 O O . PHE A 1 124 ? 7.455 1.415 -14.425 1.00 97.81 124 PHE A O 1
ATOM 1004 N N . HIS A 1 125 ? 8.751 2.572 -15.840 1.00 98.38 125 HIS A N 1
ATOM 1005 C CA . HIS A 1 125 ? 9.858 2.775 -14.899 1.00 98.38 125 HIS A CA 1
ATOM 1006 C C . HIS A 1 125 ? 9.449 3.545 -13.634 1.00 98.38 125 HIS A C 1
ATOM 1008 O O . HIS A 1 125 ? 9.866 3.200 -12.529 1.00 98.38 125 HIS A O 1
ATOM 1014 N N . MET A 1 126 ? 8.564 4.534 -13.775 1.00 98.69 126 MET A N 1
ATOM 1015 C CA . MET A 1 126 ? 7.977 5.257 -12.646 1.00 98.69 126 MET A CA 1
ATOM 1016 C C . MET A 1 126 ? 7.034 4.359 -11.842 1.00 98.69 126 MET A C 1
ATOM 1018 O O . MET A 1 126 ? 7.050 4.397 -10.616 1.00 98.69 126 MET A O 1
ATOM 1022 N N . GLY A 1 127 ? 6.220 3.544 -12.520 1.00 98.44 127 GLY A N 1
ATOM 1023 C CA . GLY A 1 127 ? 5.312 2.587 -11.887 1.00 98.44 127 GLY A CA 1
ATOM 1024 C C . GLY A 1 127 ? 6.064 1.535 -11.076 1.00 98.44 127 GLY A C 1
ATOM 1025 O O . GLY A 1 127 ? 5.724 1.298 -9.917 1.00 98.44 127 GLY A O 1
ATOM 1026 N N . ALA A 1 128 ? 7.124 0.962 -11.651 1.00 98.31 128 ALA A N 1
ATOM 1027 C CA . ALA A 1 128 ? 7.999 0.013 -10.973 1.00 98.31 128 ALA A CA 1
ATOM 1028 C C . ALA A 1 128 ? 8.637 0.658 -9.733 1.00 98.31 128 ALA A C 1
ATOM 1030 O O . ALA A 1 128 ? 8.566 0.093 -8.644 1.00 98.31 128 ALA A O 1
ATOM 1031 N N . ALA A 1 129 ? 9.154 1.884 -9.854 1.00 98.25 129 ALA A N 1
ATOM 1032 C CA . ALA A 1 129 ? 9.717 2.617 -8.724 1.00 98.25 129 ALA A CA 1
ATOM 1033 C C . ALA A 1 129 ? 8.672 2.943 -7.632 1.00 98.25 129 ALA A C 1
ATOM 1035 O O . ALA A 1 129 ? 8.936 2.775 -6.442 1.00 98.25 129 ALA A O 1
ATOM 1036 N N . ALA A 1 130 ? 7.462 3.359 -8.008 1.00 98.06 130 ALA A N 1
ATOM 1037 C CA . ALA A 1 130 ? 6.392 3.690 -7.065 1.00 98.06 130 ALA A CA 1
ATOM 1038 C C . ALA A 1 130 ? 5.857 2.460 -6.303 1.00 98.06 130 ALA A C 1
ATOM 1040 O O . ALA A 1 130 ? 5.535 2.537 -5.114 1.00 98.06 130 ALA A O 1
ATOM 1041 N N . VAL A 1 131 ? 5.737 1.313 -6.973 1.00 97.56 131 VAL A N 1
ATOM 1042 C CA . VAL A 1 131 ? 5.110 0.113 -6.399 1.00 97.56 131 VAL A CA 1
ATOM 1043 C C . VAL A 1 131 ? 6.148 -0.812 -5.770 1.00 97.56 131 VAL A C 1
ATOM 1045 O O . VAL A 1 131 ? 6.056 -1.080 -4.575 1.00 97.56 131 VAL A O 1
ATOM 1048 N N . MET A 1 132 ? 7.149 -1.257 -6.535 1.00 96.06 132 MET A N 1
ATOM 1049 C CA . MET A 1 132 ? 8.130 -2.247 -6.069 1.00 96.06 132 MET A CA 1
ATOM 1050 C C . MET A 1 132 ? 9.104 -1.664 -5.044 1.00 96.06 132 MET A C 1
ATOM 1052 O O . MET A 1 132 ? 9.490 -2.367 -4.119 1.00 96.06 132 MET A O 1
ATOM 1056 N N . ILE A 1 133 ? 9.496 -0.391 -5.193 1.00 95.06 133 ILE A N 1
ATOM 1057 C CA . ILE A 1 133 ? 10.462 0.251 -4.290 1.00 95.06 133 ILE A CA 1
ATOM 1058 C C . ILE A 1 133 ? 9.732 1.032 -3.199 1.00 95.06 133 ILE A C 1
ATOM 1060 O O . ILE A 1 133 ? 9.862 0.707 -2.024 1.00 95.06 133 ILE A O 1
ATOM 1064 N N . ALA A 1 134 ? 8.953 2.057 -3.559 1.00 92.75 134 ALA A N 1
ATOM 1065 C CA . ALA A 1 134 ? 8.373 2.955 -2.563 1.00 92.75 134 ALA A CA 1
ATOM 1066 C C . ALA A 1 134 ? 7.262 2.302 -1.731 1.00 92.75 134 ALA A C 1
ATOM 1068 O O . ALA A 1 134 ? 7.338 2.326 -0.508 1.00 92.75 134 ALA A O 1
ATOM 1069 N N . SER A 1 135 ? 6.252 1.686 -2.357 1.00 90.25 135 SER A N 1
ATOM 1070 C CA . SER A 1 135 ? 5.121 1.119 -1.601 1.00 90.25 135 SER A CA 1
ATOM 1071 C C . SER A 1 135 ? 5.542 -0.018 -0.666 1.00 90.25 135 SER A C 1
ATOM 1073 O O . SER A 1 135 ? 5.103 -0.039 0.479 1.00 90.25 135 SER A O 1
ATOM 1075 N N . LYS A 1 136 ? 6.420 -0.916 -1.124 1.00 84.81 136 LYS A N 1
ATOM 1076 C CA . LYS A 1 136 ? 6.938 -2.028 -0.310 1.00 84.81 136 LYS A CA 1
ATOM 1077 C C . LYS A 1 136 ? 8.008 -1.571 0.685 1.00 84.81 136 LYS A C 1
ATOM 1079 O O . LYS A 1 136 ? 7.996 -1.956 1.848 1.00 84.81 136 LYS A O 1
ATOM 1084 N N . GLY A 1 137 ? 8.888 -0.656 0.282 1.00 79.50 137 GLY A N 1
ATOM 1085 C CA . GLY A 1 137 ? 9.950 -0.132 1.145 1.00 79.50 137 GLY A CA 1
ATOM 1086 C C . GLY A 1 137 ? 9.431 0.622 2.365 1.00 79.50 137 GLY A C 1
ATOM 1087 O O . GLY A 1 137 ? 9.998 0.508 3.447 1.00 79.50 137 GLY A O 1
ATOM 1088 N N . GLN A 1 138 ? 8.309 1.325 2.224 1.00 80.75 138 GLN A N 1
ATOM 1089 C CA . GLN A 1 138 ? 7.645 2.007 3.334 1.00 80.75 138 GLN A CA 1
ATOM 1090 C C . GLN A 1 138 ? 7.055 1.030 4.373 1.00 80.75 138 GLN A C 1
ATOM 1092 O O . GLN A 1 138 ? 6.783 1.439 5.499 1.00 80.75 138 GLN A O 1
ATOM 1097 N N . ASN A 1 139 ? 6.872 -0.259 4.057 1.00 76.69 139 ASN A N 1
ATOM 1098 C CA . ASN A 1 139 ? 6.480 -1.280 5.040 1.00 76.69 139 ASN A CA 1
ATOM 1099 C C . ASN A 1 139 ? 7.661 -1.801 5.871 1.00 76.69 139 ASN A C 1
ATOM 1101 O O . ASN A 1 139 ? 7.447 -2.319 6.965 1.00 76.69 139 ASN A O 1
ATOM 1105 N N . LEU A 1 140 ? 8.894 -1.635 5.381 1.00 71.38 140 LEU A N 1
ATOM 1106 C CA . LEU A 1 140 ? 10.123 -2.104 6.034 1.00 71.38 140 LEU A CA 1
ATOM 1107 C C . LEU A 1 140 ? 10.694 -1.116 7.057 1.00 71.38 140 LEU A C 1
ATOM 1109 O O . LEU A 1 140 ? 11.755 -1.361 7.633 1.00 71.38 140 LEU A O 1
ATOM 1113 N N . GLU A 1 141 ? 10.025 0.015 7.263 1.00 72.00 141 GLU A N 1
ATOM 1114 C CA . GLU A 1 141 ? 10.446 1.027 8.222 1.00 72.00 141 GLU A CA 1
ATOM 1115 C C . GLU A 1 141 ? 10.457 0.479 9.650 1.00 72.00 141 GLU A C 1
ATOM 1117 O O . GLU A 1 141 ? 9.543 -0.229 10.088 1.00 72.00 141 GLU A O 1
ATOM 1122 N N . ARG A 1 142 ? 11.513 0.840 10.381 1.00 65.56 142 ARG A N 1
ATOM 1123 C CA . ARG A 1 142 ? 11.756 0.413 11.756 1.00 65.56 142 ARG A CA 1
ATOM 1124 C C . ARG A 1 142 ? 11.965 1.620 12.653 1.00 65.56 142 ARG A C 1
ATOM 1126 O O . ARG A 1 142 ? 12.621 2.577 12.250 1.00 65.56 142 ARG A O 1
ATOM 1133 N N . GLU A 1 143 ? 11.502 1.508 13.889 1.00 61.88 143 GLU A N 1
ATOM 1134 C CA . GLU A 1 143 ? 11.822 2.428 14.980 1.00 61.88 143 GLU A CA 1
ATOM 1135 C C . GLU A 1 143 ? 12.239 1.603 16.201 1.00 61.88 143 GLU A C 1
ATOM 1137 O O . GLU A 1 143 ? 11.607 0.604 16.542 1.00 61.88 143 GLU A O 1
ATOM 1142 N N . GLY A 1 144 ? 13.382 1.942 16.808 1.00 56.34 144 GLY A N 1
ATOM 1143 C CA . GLY A 1 144 ? 13.929 1.175 17.936 1.00 56.34 144 GLY A CA 1
ATOM 1144 C C . GLY A 1 144 ? 14.230 -0.303 17.626 1.00 56.34 144 GLY A C 1
ATOM 1145 O O . GLY A 1 144 ? 14.231 -1.129 18.532 1.00 56.34 144 GLY A O 1
ATOM 1146 N N . GLY A 1 145 ? 14.445 -0.660 16.353 1.00 59.75 145 GLY A N 1
ATOM 1147 C CA . GLY A 1 145 ? 14.698 -2.039 15.903 1.00 59.75 145 GLY A CA 1
ATOM 1148 C C . GLY A 1 145 ? 13.441 -2.884 15.650 1.00 59.75 145 GLY A C 1
ATOM 1149 O O . GLY A 1 145 ? 13.540 -3.919 14.984 1.00 59.75 145 GLY A O 1
ATOM 1150 N N . LYS A 1 146 ? 12.266 -2.420 16.089 1.00 62.44 146 LYS A N 1
ATOM 1151 C CA . LYS A 1 146 ? 10.966 -3.055 15.846 1.00 62.44 146 LYS A CA 1
ATOM 1152 C C . LYS A 1 146 ? 10.346 -2.569 14.537 1.00 62.44 146 LYS A C 1
ATOM 1154 O O . LYS A 1 146 ? 10.593 -1.441 14.104 1.00 62.44 146 LYS A O 1
ATOM 1159 N N . LEU A 1 147 ? 9.566 -3.427 13.890 1.00 68.69 147 LEU A N 1
ATOM 1160 C CA . LEU A 1 147 ? 8.744 -3.033 12.751 1.00 68.69 147 LEU A CA 1
ATOM 1161 C C . LEU A 1 147 ? 7.550 -2.221 13.245 1.00 68.69 147 LEU A C 1
ATOM 1163 O O . LEU A 1 147 ? 7.050 -2.419 14.349 1.00 68.69 147 LEU A O 1
ATOM 1167 N N . ARG A 1 148 ? 7.054 -1.319 12.398 1.00 70.38 148 ARG A N 1
ATOM 1168 C CA . ARG A 1 148 ? 5.947 -0.407 12.731 1.00 70.38 148 ARG A CA 1
ATOM 1169 C C . ARG A 1 148 ? 4.692 -1.095 13.286 1.00 70.38 148 ARG A C 1
ATOM 1171 O O . ARG A 1 148 ? 3.961 -0.497 14.064 1.00 70.38 148 ARG A O 1
ATOM 1178 N N . HIS A 1 149 ? 4.423 -2.327 12.872 1.00 70.06 149 HIS A N 1
ATOM 1179 C CA . HIS A 1 149 ? 3.253 -3.085 13.314 1.00 70.06 149 HIS A CA 1
ATOM 1180 C C . HIS A 1 149 ? 3.469 -3.840 14.630 1.00 70.06 149 HIS A C 1
ATOM 1182 O O . HIS A 1 149 ? 2.486 -4.204 15.267 1.00 70.06 149 HIS A O 1
ATOM 1188 N N . ASP A 1 150 ? 4.715 -4.019 15.081 1.00 71.12 150 ASP A N 1
ATOM 1189 C CA . ASP A 1 150 ? 5.022 -4.670 16.364 1.00 71.12 150 ASP A CA 1
ATOM 1190 C C . ASP A 1 150 ? 4.501 -3.847 17.553 1.00 71.12 150 ASP A C 1
ATOM 1192 O O . ASP A 1 150 ? 4.324 -4.365 18.649 1.00 71.12 150 ASP A O 1
ATOM 1196 N N . PHE A 1 151 ? 4.231 -2.554 17.351 1.00 67.75 151 PHE A N 1
ATOM 1197 C CA . PHE A 1 151 ? 3.610 -1.700 18.363 1.00 67.75 151 PHE A CA 1
ATOM 1198 C C . PHE A 1 151 ? 2.114 -1.991 18.557 1.00 67.75 151 PHE A C 1
ATOM 1200 O O . PHE A 1 151 ? 1.543 -1.577 19.563 1.00 67.75 151 PHE A O 1
ATOM 1207 N N . PHE A 1 152 ? 1.462 -2.686 17.617 1.00 73.50 152 PHE A N 1
ATOM 1208 C CA . PHE A 1 152 ? 0.022 -2.938 17.687 1.00 73.50 152 PHE A CA 1
ATOM 1209 C C . PHE A 1 152 ? -0.329 -4.135 18.573 1.00 73.50 152 PHE A C 1
ATOM 1211 O O . PHE A 1 152 ? -1.336 -4.076 19.275 1.00 73.50 152 PHE A O 1
ATOM 1218 N N . SER A 1 153 ? 0.485 -5.196 18.584 1.00 72.50 153 SER A N 1
ATOM 1219 C CA . SER A 1 153 ? 0.193 -6.390 19.392 1.00 72.50 153 SER A CA 1
ATOM 1220 C C . SER A 1 153 ? 0.113 -6.064 20.879 1.00 72.50 153 SER A C 1
ATOM 1222 O O . SER A 1 153 ? -0.852 -6.435 21.542 1.00 72.50 153 SER A O 1
ATOM 1224 N N . ASP A 1 154 ? 1.084 -5.292 21.369 1.00 69.94 154 ASP A N 1
ATOM 1225 C CA . ASP A 1 154 ? 1.224 -4.981 22.792 1.00 69.94 154 ASP A CA 1
ATOM 1226 C C . ASP A 1 154 ? 0.139 -4.002 23.278 1.00 69.94 154 ASP A C 1
ATOM 1228 O O . ASP A 1 154 ? -0.274 -4.047 24.434 1.00 69.94 154 ASP A O 1
ATOM 1232 N N . ALA A 1 155 ? -0.328 -3.106 22.403 1.00 74.69 155 ALA A N 1
ATOM 1233 C CA . ALA A 1 155 ? -1.233 -2.018 22.767 1.00 74.69 155 ALA A CA 1
ATOM 1234 C C . ALA A 1 155 ? -2.729 -2.356 22.611 1.00 74.69 155 ALA A C 1
ATOM 1236 O O . ALA A 1 155 ? -3.560 -1.656 23.192 1.00 74.69 155 ALA A O 1
ATOM 1237 N N . TYR A 1 156 ? -3.081 -3.389 21.833 1.00 82.81 156 TYR A N 1
ATOM 1238 C CA . TYR A 1 156 ? -4.466 -3.648 21.407 1.00 82.81 156 TYR A CA 1
ATOM 1239 C C . TYR A 1 156 ? -4.960 -5.085 21.641 1.00 82.81 156 TYR A C 1
ATOM 1241 O O . TYR A 1 156 ? -5.997 -5.451 21.090 1.00 82.81 156 TYR A O 1
ATOM 1249 N N . ASP A 1 157 ? -4.262 -5.877 22.463 1.00 83.94 157 ASP A N 1
ATOM 1250 C CA . ASP A 1 157 ? -4.605 -7.276 22.777 1.00 83.94 157 ASP A CA 1
ATOM 1251 C C . ASP A 1 157 ? -4.729 -8.173 21.524 1.00 83.94 157 ASP A C 1
ATOM 1253 O O . ASP A 1 157 ? -5.594 -9.047 21.449 1.00 83.94 157 ASP A O 1
ATOM 1257 N N . LEU A 1 158 ? -3.875 -7.949 20.517 1.00 88.62 158 LEU A N 1
ATOM 1258 C CA . LEU A 1 158 ? -3.870 -8.722 19.270 1.00 88.62 158 LEU A CA 1
ATOM 1259 C C . LEU A 1 158 ? -2.920 -9.917 19.369 1.00 88.62 158 LEU A C 1
ATOM 1261 O O . LEU A 1 158 ? -1.797 -9.803 19.864 1.00 88.62 158 LEU A O 1
ATOM 1265 N N . THR A 1 159 ? -3.352 -11.064 18.850 1.00 90.62 159 THR A N 1
ATOM 1266 C CA . THR A 1 159 ? -2.540 -12.285 18.822 1.00 90.62 159 THR A CA 1
ATOM 1267 C C . THR A 1 159 ? -1.556 -12.285 17.651 1.00 90.62 159 THR A C 1
ATOM 1269 O O . THR A 1 159 ? -1.664 -11.497 16.711 1.00 90.62 159 THR A O 1
ATOM 1272 N N . SER A 1 160 ? -0.601 -13.220 17.656 1.00 88.12 160 SER A N 1
ATOM 1273 C CA . SER A 1 160 ? 0.269 -13.453 16.494 1.00 88.12 160 SER A CA 1
ATOM 1274 C C . SER A 1 160 ? -0.518 -13.783 15.224 1.00 88.12 160 SER A C 1
ATOM 1276 O O . SER A 1 160 ? -0.106 -13.393 14.132 1.00 88.12 160 SER A O 1
ATOM 1278 N N . ASP A 1 161 ? -1.652 -14.472 15.371 1.00 90.75 161 ASP A N 1
ATOM 1279 C CA . ASP A 1 161 ? -2.492 -14.901 14.254 1.00 90.75 161 ASP A CA 1
ATOM 1280 C C . ASP A 1 161 ? -3.231 -13.713 13.622 1.00 90.75 161 ASP A C 1
ATOM 1282 O O . ASP A 1 161 ? -3.374 -13.643 12.398 1.00 90.75 161 ASP A O 1
ATOM 1286 N N . ASP A 1 162 ? -3.610 -12.724 14.433 1.00 92.06 162 ASP A N 1
ATOM 1287 C CA . ASP A 1 162 ? -4.216 -11.474 13.958 1.00 92.06 162 ASP A CA 1
ATOM 1288 C C . ASP A 1 162 ? -3.215 -10.614 13.170 1.00 92.06 162 ASP A C 1
ATOM 1290 O O . ASP A 1 162 ? -3.598 -9.822 12.307 1.00 92.06 162 ASP A O 1
ATOM 1294 N N . MET A 1 163 ? -1.919 -10.803 13.430 1.00 91.25 163 MET A N 1
ATOM 1295 C CA . MET A 1 163 ? -0.826 -10.015 12.859 1.00 91.25 163 MET A CA 1
ATOM 1296 C C . MET A 1 163 ? -0.172 -10.655 11.623 1.00 91.25 163 MET A C 1
ATOM 1298 O O . MET A 1 163 ? 0.779 -10.086 11.079 1.00 91.25 163 MET A O 1
ATOM 1302 N N . ILE A 1 164 ? -0.686 -11.793 11.127 1.00 92.31 164 ILE A N 1
ATOM 1303 C CA . ILE A 1 164 ? -0.103 -12.535 9.988 1.00 92.31 164 ILE A CA 1
ATOM 1304 C C . ILE A 1 164 ? 0.067 -11.657 8.743 1.00 92.31 164 ILE A C 1
ATOM 1306 O O . ILE A 1 164 ? 1.081 -11.763 8.055 1.00 92.31 164 ILE A O 1
ATOM 1310 N N . PHE A 1 165 ? -0.886 -10.759 8.463 1.00 92.69 165 PHE A N 1
ATOM 1311 C CA . PHE A 1 165 ? -0.779 -9.823 7.338 1.00 92.69 165 PHE A CA 1
ATOM 1312 C C . PHE A 1 165 ? 0.566 -9.086 7.349 1.00 92.69 165 PHE A C 1
ATOM 1314 O O . PHE A 1 165 ? 1.255 -9.020 6.333 1.00 92.69 165 PHE A O 1
ATOM 1321 N N . PHE A 1 166 ? 0.971 -8.576 8.508 1.00 89.62 166 PHE A N 1
ATOM 1322 C CA . PHE A 1 166 ? 2.176 -7.772 8.622 1.00 89.62 166 PHE A CA 1
ATOM 1323 C C . PHE A 1 166 ? 3.458 -8.604 8.643 1.00 89.62 166 PHE A C 1
ATOM 1325 O O . PHE A 1 166 ? 4.465 -8.168 8.087 1.00 89.62 166 PHE A O 1
ATOM 1332 N N . SER A 1 167 ? 3.430 -9.801 9.236 1.00 86.94 167 SER A N 1
ATOM 1333 C CA . SER A 1 167 ? 4.607 -10.674 9.298 1.00 86.94 167 SER A CA 1
ATOM 1334 C C . SER A 1 167 ? 4.989 -11.237 7.924 1.00 86.94 167 SER A C 1
ATOM 1336 O O . SER A 1 167 ? 6.180 -11.324 7.614 1.00 86.94 167 SER A O 1
ATOM 1338 N N . VAL A 1 168 ? 4.000 -11.538 7.070 1.00 87.25 168 VAL A N 1
ATOM 1339 C CA . VAL A 1 168 ? 4.227 -11.900 5.660 1.00 87.25 168 VAL A CA 1
ATOM 1340 C C . VAL A 1 168 ? 4.886 -10.734 4.917 1.00 87.25 168 VAL A C 1
ATOM 1342 O O . VAL A 1 168 ? 5.987 -10.900 4.389 1.00 87.25 168 VAL A O 1
ATOM 1345 N N . HIS A 1 169 ? 4.304 -9.529 4.982 1.00 83.25 169 HIS A N 1
ATOM 1346 C CA . HIS A 1 169 ? 4.872 -8.336 4.334 1.00 83.25 169 HIS A CA 1
ATOM 1347 C C . HIS A 1 169 ? 6.292 -8.029 4.818 1.00 83.25 169 HIS A C 1
ATOM 1349 O O . HIS A 1 169 ? 7.177 -7.760 4.013 1.00 83.25 169 HIS A O 1
ATOM 1355 N N . ALA A 1 170 ? 6.551 -8.120 6.125 1.00 81.00 170 ALA A N 1
ATOM 1356 C CA . ALA A 1 170 ? 7.867 -7.852 6.702 1.00 81.00 170 ALA A CA 1
ATOM 1357 C C . ALA A 1 170 ? 8.986 -8.699 6.085 1.00 81.00 170 ALA A C 1
ATOM 1359 O O . ALA A 1 170 ? 10.123 -8.237 5.960 1.00 81.00 170 ALA A O 1
ATOM 1360 N N . LYS A 1 171 ? 8.675 -9.950 5.735 1.00 84.31 171 LYS A N 1
ATOM 1361 C CA . LYS A 1 171 ? 9.623 -10.884 5.133 1.00 84.31 171 LYS A CA 1
ATOM 1362 C C . LYS A 1 171 ? 9.707 -10.694 3.623 1.00 84.31 171 LYS A C 1
ATOM 1364 O O . LYS A 1 171 ? 10.809 -10.649 3.077 1.00 84.31 171 LYS A O 1
ATOM 1369 N N . GLU A 1 172 ? 8.565 -10.609 2.952 1.00 84.31 172 GLU A N 1
ATOM 1370 C CA . GLU A 1 172 ? 8.490 -10.586 1.490 1.00 84.31 172 GLU A CA 1
ATOM 1371 C C . GLU A 1 172 ? 8.942 -9.248 0.902 1.00 84.31 172 GLU A C 1
ATOM 1373 O O . GLU A 1 172 ? 9.689 -9.228 -0.083 1.00 84.31 172 GLU A O 1
ATOM 1378 N N . ASP A 1 173 ? 8.607 -8.131 1.553 1.00 86.25 173 ASP A N 1
ATOM 1379 C CA . ASP A 1 173 ? 8.946 -6.799 1.053 1.00 86.25 173 ASP A CA 1
ATOM 1380 C C . ASP A 1 173 ? 10.462 -6.561 1.005 1.00 86.25 173 ASP A C 1
ATOM 1382 O O . ASP A 1 173 ? 10.922 -5.813 0.146 1.00 86.25 173 ASP A O 1
ATOM 1386 N N . ILE A 1 174 ? 11.273 -7.250 1.822 1.00 86.38 174 ILE A N 1
ATOM 1387 C CA . ILE A 1 174 ? 12.746 -7.181 1.733 1.00 86.38 174 ILE A CA 1
ATOM 1388 C C . ILE A 1 174 ? 13.217 -7.632 0.347 1.00 86.38 174 ILE A C 1
ATOM 1390 O O . ILE A 1 174 ? 14.022 -6.957 -0.302 1.00 86.38 174 ILE A O 1
ATOM 1394 N N . TYR A 1 175 ? 12.711 -8.776 -0.115 1.00 87.75 175 TYR A N 1
ATOM 1395 C CA . TYR A 1 175 ? 13.080 -9.327 -1.413 1.00 87.75 175 TYR A CA 1
ATOM 1396 C C . TYR A 1 175 ? 12.498 -8.484 -2.541 1.00 87.75 175 TYR A C 1
ATOM 1398 O O . TYR A 1 175 ? 13.211 -8.154 -3.484 1.00 87.75 175 TYR A O 1
ATOM 1406 N N . HIS A 1 176 ? 11.238 -8.073 -2.425 1.00 90.50 176 HIS A N 1
ATOM 1407 C CA . HIS A 1 176 ? 10.575 -7.312 -3.477 1.00 90.50 176 HIS A CA 1
ATOM 1408 C C . HIS A 1 176 ? 11.139 -5.911 -3.673 1.00 90.50 176 HIS A C 1
ATOM 1410 O O . HIS A 1 176 ? 11.229 -5.448 -4.809 1.00 90.50 176 HIS A O 1
ATOM 1416 N N . VAL A 1 177 ? 11.559 -5.242 -2.599 1.00 91.06 177 VAL A N 1
ATOM 1417 C CA . VAL A 1 177 ? 12.233 -3.946 -2.705 1.00 91.06 177 VAL A CA 1
ATOM 1418 C C . VAL A 1 177 ? 13.552 -4.106 -3.443 1.00 91.06 177 VAL A C 1
ATOM 1420 O O . VAL A 1 177 ? 13.816 -3.344 -4.372 1.00 91.06 177 VAL A O 1
ATOM 1423 N N . LYS A 1 178 ? 14.346 -5.129 -3.098 1.00 93.19 178 LYS A N 1
ATOM 1424 C CA . LYS A 1 178 ? 15.592 -5.433 -3.810 1.00 93.19 178 LYS A CA 1
ATOM 1425 C C . LYS A 1 178 ? 15.338 -5.702 -5.297 1.00 93.19 178 LYS A C 1
ATOM 1427 O O . LYS A 1 178 ? 15.983 -5.097 -6.143 1.00 93.19 178 LYS A O 1
ATOM 1432 N N . GLU A 1 179 ? 14.357 -6.540 -5.620 1.00 94.12 179 GLU A N 1
ATOM 1433 C CA . GLU A 1 179 ? 13.963 -6.799 -7.012 1.00 94.12 179 GLU A CA 1
ATOM 1434 C C . GLU A 1 179 ? 13.494 -5.539 -7.736 1.00 94.12 179 GLU A C 1
ATOM 1436 O O . GLU A 1 179 ? 13.754 -5.378 -8.925 1.00 94.12 179 GLU A O 1
ATOM 1441 N N . GLY A 1 180 ? 12.813 -4.638 -7.027 1.00 95.94 180 GLY A N 1
ATOM 1442 C CA . GLY A 1 180 ? 12.427 -3.329 -7.533 1.00 95.94 180 GLY A CA 1
ATOM 1443 C C . GLY A 1 180 ? 13.634 -2.475 -7.900 1.00 95.94 180 GLY A C 1
ATOM 1444 O O . GLY A 1 180 ? 13.644 -1.880 -8.975 1.00 95.94 180 GLY A O 1
ATOM 1445 N N . PHE A 1 181 ? 14.654 -2.431 -7.041 1.00 96.19 181 PHE A N 1
ATOM 1446 C CA . PHE A 1 181 ? 15.908 -1.740 -7.338 1.00 96.19 181 PHE A CA 1
ATOM 1447 C C . PHE A 1 181 ? 16.598 -2.327 -8.569 1.00 96.19 181 PHE A C 1
ATOM 1449 O O . PHE A 1 181 ? 16.982 -1.562 -9.455 1.00 96.19 181 PHE A O 1
ATOM 1456 N N . ASP A 1 182 ? 16.710 -3.653 -8.641 1.00 96.88 182 ASP A N 1
ATOM 1457 C CA . ASP A 1 182 ? 17.358 -4.349 -9.756 1.00 96.88 182 ASP A CA 1
ATOM 1458 C C . ASP A 1 182 ? 16.610 -4.063 -11.076 1.00 96.88 182 ASP A C 1
ATOM 1460 O O . ASP A 1 182 ? 17.204 -3.577 -12.041 1.00 96.88 182 ASP A O 1
ATOM 1464 N N . LEU A 1 183 ? 15.278 -4.227 -11.083 1.00 97.56 183 LEU A N 1
ATOM 1465 C CA . LEU A 1 183 ? 14.420 -3.934 -12.237 1.00 97.56 183 LEU A CA 1
ATOM 1466 C C . LEU A 1 183 ? 14.537 -2.477 -12.685 1.00 97.56 183 LEU A C 1
ATOM 1468 O O . LEU A 1 183 ? 14.727 -2.212 -13.871 1.00 97.56 183 LEU A O 1
ATOM 1472 N N . VAL A 1 184 ? 14.390 -1.524 -11.760 1.00 97.75 184 VAL A N 1
ATOM 1473 C CA . VAL A 1 184 ? 14.411 -0.101 -12.117 1.00 97.75 184 VAL A CA 1
ATOM 1474 C C . VAL A 1 184 ? 15.791 0.327 -12.619 1.00 97.75 184 VAL A C 1
ATOM 1476 O O . VAL A 1 184 ? 15.875 1.129 -13.547 1.00 97.75 184 VAL A O 1
ATOM 1479 N N . SER A 1 185 ? 16.866 -0.233 -12.065 1.00 96.31 185 SER A N 1
ATOM 1480 C CA . SER A 1 185 ? 18.228 0.043 -12.534 1.00 96.31 185 SER A CA 1
ATOM 1481 C C . SER A 1 185 ? 18.459 -0.460 -13.960 1.00 96.31 185 SER A C 1
ATOM 1483 O O . SER A 1 185 ? 19.161 0.195 -14.725 1.00 96.31 185 SER A O 1
ATOM 1485 N N . GLU A 1 186 ? 17.846 -1.583 -14.339 1.00 96.94 186 GLU A N 1
ATOM 1486 C CA . GLU A 1 186 ? 18.003 -2.168 -15.674 1.00 96.94 186 GLU A CA 1
ATOM 1487 C C . GLU A 1 186 ? 17.171 -1.449 -16.748 1.00 96.94 186 GLU A C 1
ATOM 1489 O O . GLU A 1 186 ? 17.634 -1.267 -17.872 1.00 96.94 186 GLU A O 1
ATOM 1494 N N . ILE A 1 187 ? 15.959 -0.992 -16.414 1.00 96.62 187 ILE A N 1
ATOM 1495 C CA . ILE A 1 187 ? 15.085 -0.294 -17.376 1.00 96.62 187 ILE A CA 1
ATOM 1496 C C . ILE A 1 187 ? 15.415 1.191 -17.543 1.00 96.62 187 ILE A C 1
ATOM 1498 O O . ILE A 1 187 ? 15.099 1.759 -18.583 1.00 96.62 187 ILE A O 1
ATOM 1502 N N . CYS A 1 188 ? 15.994 1.850 -16.536 1.00 97.25 188 CYS A N 1
ATOM 1503 C CA . CYS A 1 188 ? 16.308 3.279 -16.591 1.00 97.25 188 CYS A CA 1
ATOM 1504 C C . CYS A 1 188 ? 17.621 3.533 -17.345 1.00 97.25 188 CYS A C 1
ATOM 1506 O O . CYS A 1 188 ? 18.665 3.792 -16.743 1.00 97.25 188 CYS A O 1
ATOM 1508 N N . THR A 1 189 ? 17.553 3.491 -18.676 1.00 95.81 189 THR A N 1
ATOM 1509 C CA . THR A 1 189 ? 18.722 3.570 -19.568 1.00 95.81 189 THR A CA 1
ATOM 1510 C C . THR A 1 189 ? 19.238 4.986 -19.829 1.00 95.81 189 THR A C 1
ATOM 1512 O O . THR A 1 189 ? 20.306 5.144 -20.415 1.00 95.81 189 THR A O 1
ATOM 1515 N N . ASP A 1 190 ? 18.504 6.020 -19.414 1.00 96.56 190 ASP A N 1
ATOM 1516 C CA . ASP A 1 190 ? 18.907 7.418 -19.570 1.00 96.56 190 ASP A CA 1
ATOM 1517 C C . ASP A 1 190 ? 18.641 8.260 -18.311 1.00 96.56 190 ASP A C 1
ATOM 1519 O O . ASP A 1 190 ? 17.949 7.849 -17.373 1.00 96.56 190 ASP A O 1
ATOM 1523 N N . SER A 1 191 ? 19.214 9.465 -18.290 1.00 97.06 191 SER A N 1
ATOM 1524 C CA . SER A 1 191 ? 19.138 10.379 -17.147 1.00 97.06 191 SER A CA 1
ATOM 1525 C C . SER A 1 191 ? 17.720 10.865 -16.851 1.00 97.06 191 SER A C 1
ATOM 1527 O O . SER A 1 191 ? 17.395 11.122 -15.689 1.00 97.06 191 SER A O 1
ATOM 1529 N N . LYS A 1 192 ? 16.857 10.968 -17.868 1.00 97.50 192 LYS A N 1
ATOM 1530 C CA . LYS A 1 192 ? 15.462 11.368 -17.689 1.00 97.50 192 LYS A CA 1
ATOM 1531 C C . LYS A 1 192 ? 14.695 10.263 -16.970 1.00 97.50 192 LYS A C 1
ATOM 1533 O O . LYS A 1 192 ? 14.034 10.554 -15.981 1.00 97.50 192 LYS A O 1
ATOM 1538 N N . MET A 1 193 ? 14.828 9.009 -17.398 1.00 97.75 193 MET A N 1
ATOM 1539 C CA . MET A 1 193 ? 14.178 7.869 -16.742 1.00 97.75 193 MET A CA 1
ATOM 1540 C C . MET A 1 193 ? 14.644 7.705 -15.293 1.00 97.75 193 MET A C 1
ATOM 1542 O O . MET A 1 193 ? 13.833 7.469 -14.398 1.00 97.75 193 MET A O 1
ATOM 1546 N N . GLN A 1 194 ? 15.943 7.882 -15.036 1.00 97.62 194 GLN A N 1
ATOM 1547 C CA . GLN A 1 194 ? 16.495 7.854 -13.678 1.00 97.62 194 GLN A CA 1
ATOM 1548 C C . GLN A 1 194 ? 15.895 8.959 -12.799 1.00 97.62 194 GLN A C 1
ATOM 1550 O O . GLN A 1 194 ? 15.513 8.705 -11.653 1.00 97.62 194 GLN A O 1
ATOM 1555 N N . HIS A 1 195 ? 15.777 10.176 -13.341 1.00 97.69 195 HIS A N 1
ATOM 1556 C CA . HIS A 1 195 ? 15.149 11.298 -12.651 1.00 97.69 195 HIS A CA 1
ATOM 1557 C C . HIS A 1 195 ? 13.661 11.043 -12.382 1.00 97.69 195 HIS A C 1
ATOM 1559 O O . HIS A 1 195 ? 13.206 11.214 -11.252 1.00 97.69 195 HIS A O 1
ATOM 1565 N N . ASP A 1 196 ? 12.919 10.574 -13.383 1.00 98.31 196 ASP A N 1
ATOM 1566 C CA . ASP A 1 196 ? 11.490 10.273 -13.286 1.00 98.31 196 ASP A CA 1
ATOM 1567 C C . ASP A 1 196 ? 11.215 9.163 -12.262 1.00 98.31 196 ASP A C 1
ATOM 1569 O O . ASP A 1 196 ? 10.301 9.279 -11.443 1.00 98.31 196 ASP A O 1
ATOM 1573 N N . ALA A 1 197 ? 12.036 8.108 -12.243 1.00 98.12 197 ALA A N 1
ATOM 1574 C CA . ALA A 1 197 ? 11.940 7.038 -11.256 1.00 98.12 197 ALA A CA 1
ATOM 1575 C C . ALA A 1 197 ? 12.225 7.547 -9.832 1.00 98.12 197 ALA A C 1
ATOM 1577 O O . ALA A 1 197 ? 11.492 7.220 -8.897 1.00 98.12 197 ALA A O 1
ATOM 1578 N N . LEU A 1 198 ? 13.249 8.389 -9.653 1.00 96.94 198 LEU A N 1
ATOM 1579 C CA . LEU A 1 198 ? 13.552 9.008 -8.360 1.00 96.94 198 LEU A CA 1
ATOM 1580 C C . LEU A 1 198 ? 12.412 9.923 -7.888 1.00 96.94 198 LEU A C 1
ATOM 1582 O O . LEU A 1 198 ? 12.012 9.869 -6.722 1.00 96.94 198 LEU A O 1
ATOM 1586 N N . ALA A 1 199 ? 11.864 10.733 -8.795 1.00 96.81 199 ALA A N 1
ATOM 1587 C CA . ALA A 1 199 ? 10.718 11.590 -8.527 1.00 96.81 199 ALA A CA 1
ATOM 1588 C C . ALA A 1 199 ? 9.482 10.765 -8.141 1.00 96.81 199 ALA A C 1
ATOM 1590 O O . ALA A 1 199 ? 8.778 11.129 -7.199 1.00 96.81 199 ALA A O 1
ATOM 1591 N N . ALA A 1 200 ? 9.255 9.623 -8.797 1.00 98.06 200 ALA A N 1
ATOM 1592 C CA . ALA A 1 200 ? 8.160 8.716 -8.468 1.00 98.06 200 ALA A CA 1
ATOM 1593 C C . ALA A 1 200 ? 8.298 8.106 -7.065 1.00 98.06 200 ALA A C 1
ATOM 1595 O O . ALA A 1 200 ? 7.304 8.021 -6.339 1.00 98.06 200 ALA A O 1
ATOM 1596 N N . VAL A 1 201 ? 9.516 7.749 -6.636 1.00 96.81 201 VAL A N 1
ATOM 1597 C CA . VAL A 1 201 ? 9.766 7.301 -5.253 1.00 96.81 201 VAL A CA 1
ATOM 1598 C C . VAL A 1 201 ? 9.411 8.406 -4.260 1.00 96.81 201 VAL A C 1
ATOM 1600 O O . VAL A 1 201 ? 8.617 8.174 -3.348 1.00 96.81 201 VAL A O 1
ATOM 1603 N N . HIS A 1 202 ? 9.940 9.618 -4.452 1.00 94.75 202 HIS A N 1
ATOM 1604 C CA . HIS A 1 202 ? 9.652 10.750 -3.566 1.00 94.75 202 HIS A CA 1
ATOM 1605 C C . HIS A 1 202 ? 8.160 11.073 -3.495 1.00 94.75 202 HIS A C 1
ATOM 1607 O O . HIS A 1 202 ? 7.617 11.267 -2.409 1.00 94.75 202 HIS A O 1
ATOM 1613 N N . GLU A 1 203 ? 7.496 11.143 -4.646 1.00 96.88 203 GLU A N 1
ATOM 1614 C CA . GLU A 1 203 ? 6.081 11.488 -4.718 1.00 96.88 203 GLU A CA 1
ATOM 1615 C C . GLU A 1 203 ? 5.208 10.400 -4.088 1.00 96.88 203 GLU A C 1
ATOM 1617 O O . GLU A 1 203 ? 4.236 10.713 -3.401 1.00 96.88 203 GLU A O 1
ATOM 1622 N N . THR A 1 204 ? 5.591 9.129 -4.224 1.00 96.62 204 THR A N 1
ATOM 1623 C CA . THR A 1 204 ? 4.916 8.029 -3.529 1.00 96.62 204 THR A CA 1
ATOM 1624 C C . THR A 1 204 ? 5.060 8.158 -2.013 1.00 96.62 204 THR A C 1
ATOM 1626 O O . THR A 1 204 ? 4.052 8.095 -1.313 1.00 96.62 204 THR A O 1
ATOM 1629 N N . CYS A 1 205 ? 6.266 8.416 -1.495 1.00 94.00 205 CYS A N 1
ATOM 1630 C CA . CYS A 1 205 ? 6.482 8.583 -0.050 1.00 94.00 205 CYS A CA 1
ATOM 1631 C C . CYS A 1 205 ? 5.711 9.801 0.497 1.00 94.00 205 CYS A C 1
ATOM 1633 O O . CYS A 1 205 ? 5.034 9.711 1.518 1.00 94.00 205 CYS A O 1
ATOM 1635 N N . LYS A 1 206 ? 5.694 10.927 -0.233 1.00 94.81 206 LYS A N 1
ATOM 1636 C CA . LYS A 1 206 ? 4.865 12.098 0.115 1.00 94.81 206 LYS A CA 1
ATOM 1637 C C . LYS A 1 206 ? 3.374 11.770 0.154 1.00 94.81 206 LYS A C 1
ATOM 1639 O O . LYS A 1 206 ? 2.648 12.282 1.004 1.00 94.81 206 LYS A O 1
ATOM 1644 N N . ARG A 1 207 ? 2.890 10.944 -0.774 1.00 96.31 207 ARG A N 1
ATOM 1645 C CA . ARG A 1 207 ? 1.485 10.518 -0.818 1.00 96.31 207 ARG A CA 1
ATOM 1646 C C . ARG A 1 207 ? 1.139 9.552 0.307 1.00 96.31 207 ARG A C 1
ATOM 1648 O O . ARG A 1 207 ? 0.044 9.670 0.843 1.00 96.31 207 ARG A O 1
ATOM 1655 N N . PHE A 1 208 ? 2.057 8.683 0.724 1.00 94.06 208 PHE A N 1
ATOM 1656 C CA . PHE A 1 208 ? 1.901 7.919 1.965 1.00 94.06 208 PHE A CA 1
ATOM 1657 C C . PHE A 1 208 ? 1.835 8.836 3.191 1.00 94.06 208 PHE A C 1
ATOM 1659 O O . PHE A 1 208 ? 0.934 8.701 4.015 1.00 94.06 208 PHE A O 1
ATOM 1666 N N . TRP A 1 209 ? 2.676 9.866 3.257 1.00 92.50 209 TRP A N 1
ATOM 1667 C CA . TRP A 1 209 ? 2.570 10.861 4.324 1.00 92.50 209 TRP A CA 1
ATOM 1668 C C . TRP A 1 209 ? 1.203 11.565 4.332 1.00 92.50 209 TRP A C 1
ATOM 1670 O O . TRP A 1 209 ? 0.571 11.738 5.372 1.00 92.50 209 TRP A O 1
ATOM 1680 N N . ARG A 1 210 ? 0.690 11.934 3.150 1.00 95.31 210 ARG A N 1
ATOM 1681 C CA . ARG A 1 210 ? -0.661 12.502 2.992 1.00 95.31 210 ARG A CA 1
ATOM 1682 C C . ARG A 1 210 ? -1.772 11.511 3.340 1.00 95.31 210 ARG A C 1
ATOM 1684 O O . ARG A 1 210 ? -2.794 11.946 3.858 1.00 95.31 210 ARG A O 1
ATOM 1691 N N . PHE A 1 211 ? -1.583 10.220 3.076 1.00 94.94 211 PHE A N 1
ATOM 1692 C CA . PHE A 1 211 ? -2.493 9.150 3.489 1.00 94.94 211 PHE A CA 1
ATOM 1693 C C . PHE A 1 211 ? -2.667 9.166 5.015 1.00 94.94 211 PHE A C 1
ATOM 1695 O O . PHE A 1 211 ? -3.798 9.262 5.493 1.00 94.94 211 PHE A O 1
ATOM 1702 N N . TYR A 1 212 ? -1.568 9.199 5.777 1.00 93.56 212 TYR A N 1
ATOM 1703 C CA . TYR A 1 212 ? -1.632 9.240 7.242 1.00 93.56 212 TYR A CA 1
ATOM 1704 C C . TYR A 1 212 ? -2.158 10.577 7.774 1.00 93.56 212 TYR A C 1
ATOM 1706 O O . TYR A 1 212 ? -2.986 10.578 8.684 1.00 93.56 212 TYR A O 1
ATOM 1714 N N . ASN A 1 213 ? -1.782 11.706 7.166 1.00 94.19 213 ASN A N 1
ATOM 1715 C CA . ASN A 1 213 ? -2.374 13.007 7.493 1.00 94.19 213 ASN A CA 1
ATOM 1716 C C . ASN A 1 213 ? -3.893 13.018 7.272 1.00 94.19 213 ASN A C 1
ATOM 1718 O O . ASN A 1 213 ? -4.631 13.549 8.096 1.00 94.19 213 ASN A O 1
ATOM 1722 N N . GLY A 1 214 ? -4.368 12.444 6.163 1.00 95.81 214 GLY A N 1
ATOM 1723 C CA . GLY A 1 214 ? -5.792 12.364 5.842 1.00 95.81 214 GLY A CA 1
ATOM 1724 C C . GLY A 1 214 ? -6.570 11.590 6.901 1.00 95.81 214 GLY A C 1
ATOM 1725 O O . GLY A 1 214 ? -7.586 12.079 7.387 1.00 95.81 214 GLY A O 1
ATOM 1726 N N . ILE A 1 215 ? -6.046 10.433 7.314 1.00 95.44 215 ILE A N 1
ATOM 1727 C CA . ILE A 1 215 ? -6.617 9.628 8.401 1.00 95.44 215 ILE A CA 1
ATOM 1728 C C . ILE A 1 215 ? -6.616 10.401 9.718 1.00 95.44 215 ILE A C 1
ATOM 1730 O O . ILE A 1 215 ? -7.637 10.459 10.397 1.00 95.44 215 ILE A O 1
ATOM 1734 N N . TYR A 1 216 ? -5.485 11.012 10.078 1.00 93.25 216 TYR A N 1
ATOM 1735 C CA . TYR A 1 216 ? -5.365 11.728 11.344 1.00 93.25 216 TYR A CA 1
ATOM 1736 C C . TYR A 1 216 ? -6.315 12.928 11.414 1.00 93.25 216 TYR A C 1
ATOM 1738 O O . TYR A 1 216 ? -6.973 13.140 12.428 1.00 93.25 216 TYR A O 1
ATOM 1746 N N . ASN A 1 217 ? -6.443 13.687 10.326 1.00 93.69 217 ASN A N 1
ATOM 1747 C CA . ASN A 1 217 ? -7.369 14.813 10.255 1.00 93.69 217 ASN A CA 1
ATOM 1748 C C . ASN A 1 217 ? -8.827 14.355 10.387 1.00 93.69 217 ASN A C 1
ATOM 1750 O O . ASN A 1 217 ? -9.578 14.946 11.160 1.00 93.69 217 ASN A O 1
ATOM 1754 N N . GLU A 1 218 ? -9.216 13.286 9.687 1.00 94.56 218 GLU A N 1
ATOM 1755 C CA . GLU A 1 218 ? -10.562 12.706 9.787 1.00 94.56 218 GLU A CA 1
ATOM 1756 C C . GLU A 1 218 ? -10.864 12.230 11.216 1.00 94.56 218 GLU A C 1
ATOM 1758 O O . GLU A 1 218 ? -11.921 12.523 11.782 1.00 94.56 218 GLU A O 1
ATOM 1763 N N . TYR A 1 219 ? -9.895 11.565 11.846 1.00 91.75 219 TYR A N 1
ATOM 1764 C CA . TYR A 1 219 ? -9.979 11.149 13.240 1.00 91.75 219 TYR A CA 1
ATOM 1765 C C . TYR A 1 219 ? -10.213 12.342 14.180 1.00 91.75 219 TYR A C 1
ATOM 1767 O O . TYR A 1 219 ? -11.156 12.337 14.970 1.00 91.75 219 TYR A O 1
ATOM 1775 N N . GLN A 1 220 ? -9.418 13.409 14.061 1.00 90.00 220 GLN A N 1
ATOM 1776 C CA . GLN A 1 220 ? -9.556 14.603 14.904 1.00 90.00 220 GLN A CA 1
ATOM 1777 C C . GLN A 1 220 ? -10.910 15.305 14.711 1.00 90.00 220 GLN A C 1
ATOM 1779 O O . GLN A 1 220 ? -11.526 15.751 15.686 1.00 90.00 220 GLN A O 1
ATOM 1784 N N . LEU A 1 221 ? -11.403 15.382 13.470 1.00 89.25 221 LEU A N 1
ATOM 1785 C CA . LEU A 1 221 ? -12.703 15.975 13.146 1.00 89.25 221 LEU A CA 1
ATOM 1786 C C . LEU A 1 221 ? -13.855 15.185 13.782 1.00 89.25 221 LEU A C 1
ATOM 1788 O O . LEU A 1 221 ? -14.669 15.757 14.515 1.00 89.25 221 LEU A O 1
ATOM 1792 N N . THR A 1 222 ? -13.896 13.871 13.561 1.00 85.06 222 THR A N 1
ATOM 1793 C CA . THR A 1 222 ? -14.938 12.980 14.100 1.00 85.06 222 THR A CA 1
ATOM 1794 C C . THR A 1 222 ? -14.931 12.939 15.630 1.00 85.06 222 THR A C 1
ATOM 1796 O O . THR A 1 222 ? -15.992 13.032 16.261 1.00 85.06 222 THR A O 1
ATOM 1799 N N . HIS A 1 223 ? -13.748 12.906 16.249 1.00 81.88 223 HIS A N 1
ATOM 1800 C CA . HIS A 1 223 ? -13.596 12.917 17.707 1.00 81.88 223 HIS A CA 1
ATOM 1801 C C . HIS A 1 223 ? -14.061 14.236 18.319 1.00 81.88 223 HIS A C 1
ATOM 1803 O O . HIS A 1 223 ? -14.789 14.248 19.317 1.00 81.88 223 HIS A O 1
ATOM 1809 N N . THR A 1 224 ? -13.715 15.360 17.691 1.00 79.69 224 THR A N 1
ATOM 1810 C CA . THR A 1 224 ? -14.143 16.686 18.151 1.00 79.69 224 THR A CA 1
ATOM 1811 C C . THR A 1 224 ? -15.664 16.833 18.091 1.00 79.69 224 THR A C 1
ATOM 1813 O O . THR A 1 224 ? -16.276 17.285 19.064 1.00 79.69 224 THR A O 1
ATOM 1816 N N . ILE A 1 225 ? -16.295 16.417 16.988 1.00 77.19 225 ILE A N 1
ATOM 1817 C CA . ILE A 1 225 ? -17.755 16.475 16.822 1.00 77.19 225 ILE A CA 1
ATOM 1818 C C . ILE A 1 225 ? -18.454 15.609 17.876 1.00 77.19 225 ILE A C 1
ATOM 1820 O O . ILE A 1 225 ? -19.358 16.086 18.569 1.00 77.19 225 ILE A O 1
ATOM 1824 N N . THR A 1 226 ? -18.005 14.366 18.052 1.00 75.88 226 THR A N 1
ATOM 1825 C CA . THR A 1 226 ? -18.606 13.413 18.998 1.00 75.88 226 THR A CA 1
ATOM 1826 C C . THR A 1 226 ? -18.521 13.915 20.438 1.00 75.88 226 THR A C 1
ATOM 1828 O O . THR A 1 226 ? -19.507 13.863 21.185 1.00 75.88 226 THR A O 1
ATOM 1831 N N . ARG A 1 227 ? -17.374 14.488 20.826 1.00 76.50 227 ARG A N 1
ATOM 1832 C CA . ARG A 1 227 ? -17.193 15.095 22.148 1.00 76.50 227 ARG A CA 1
ATOM 1833 C C . ARG A 1 227 ? -18.145 16.272 22.362 1.00 76.50 227 ARG A C 1
ATOM 1835 O O . ARG A 1 227 ? -18.848 16.310 23.371 1.00 76.50 227 ARG A O 1
ATOM 1842 N N . ASN A 1 228 ? -18.244 17.177 21.387 1.00 75.19 228 ASN A N 1
ATOM 1843 C CA . ASN A 1 228 ? -19.126 18.343 21.468 1.00 75.19 228 ASN A CA 1
ATOM 1844 C C . ASN A 1 228 ? -20.607 17.945 21.594 1.00 75.19 228 ASN A C 1
ATOM 1846 O O . ASN A 1 228 ? -21.336 18.517 22.408 1.00 75.19 228 ASN A O 1
ATOM 1850 N N . LEU A 1 229 ? -21.061 16.943 20.834 1.00 73.25 229 LEU A N 1
ATOM 1851 C CA . LEU A 1 229 ? -22.430 16.421 20.930 1.00 73.25 229 LEU A CA 1
ATOM 1852 C C . LEU A 1 229 ? -22.703 15.783 22.299 1.00 73.25 229 LEU A C 1
ATOM 1854 O O . LEU A 1 229 ? -23.755 16.023 22.899 1.00 73.25 229 LEU A O 1
ATOM 1858 N N . THR A 1 230 ? -21.744 15.021 22.824 1.00 77.31 230 THR A N 1
ATOM 1859 C CA . THR A 1 230 ? -21.849 14.377 24.141 1.00 77.31 230 THR A CA 1
ATOM 1860 C C . THR A 1 230 ? -21.925 15.408 25.266 1.00 77.31 230 THR A C 1
ATOM 1862 O O . THR A 1 230 ? -22.783 15.306 26.148 1.00 77.31 230 THR A O 1
ATOM 1865 N N . ASP A 1 231 ? -21.088 16.444 25.216 1.00 78.69 231 ASP A N 1
ATOM 1866 C CA . ASP A 1 231 ? -21.089 17.528 26.199 1.00 78.69 231 ASP A CA 1
ATOM 1867 C C . ASP A 1 231 ? -22.380 18.350 26.137 1.00 78.69 231 ASP A C 1
ATOM 1869 O O . ASP A 1 231 ? -22.963 18.677 27.177 1.00 78.69 231 ASP A O 1
ATOM 1873 N N . ASN A 1 232 ? -22.890 18.622 24.933 1.00 73.94 232 ASN A N 1
ATOM 1874 C CA . ASN A 1 232 ? -24.177 19.289 24.749 1.00 73.94 232 ASN A CA 1
ATOM 1875 C C . ASN A 1 232 ? -25.338 18.454 25.303 1.00 73.94 232 ASN A C 1
ATOM 1877 O O . ASN A 1 232 ? -26.191 18.996 26.012 1.00 73.94 232 ASN A O 1
ATOM 1881 N N . ARG A 1 233 ? -25.343 17.132 25.080 1.00 74.44 233 ARG A N 1
ATOM 1882 C CA . ARG A 1 233 ? -26.336 16.216 25.664 1.00 74.44 233 ARG A CA 1
ATOM 1883 C C . ARG A 1 233 ? -26.273 16.215 27.193 1.00 74.44 233 ARG A C 1
ATOM 1885 O O . ARG A 1 233 ? -27.312 16.344 27.839 1.00 74.44 233 ARG A O 1
ATOM 1892 N N . LYS A 1 234 ? -25.075 16.135 27.786 1.00 77.62 234 LYS A N 1
ATOM 1893 C CA . LYS A 1 234 ? -24.884 16.209 29.249 1.00 77.62 234 LYS A CA 1
ATOM 1894 C C . LYS A 1 234 ? -25.387 17.538 29.819 1.00 77.62 234 LYS A C 1
ATOM 1896 O O . LYS A 1 234 ? -26.098 17.545 30.824 1.00 77.62 234 LYS A O 1
ATOM 1901 N N . ARG A 1 235 ? -25.077 18.666 29.166 1.00 78.06 235 ARG A N 1
ATOM 1902 C CA . ARG A 1 235 ? -25.573 19.998 29.561 1.00 78.06 235 ARG A CA 1
ATOM 1903 C C . ARG A 1 235 ? -27.096 20.093 29.470 1.00 78.06 235 ARG A C 1
ATOM 1905 O O . ARG A 1 235 ? -27.711 20.653 30.375 1.00 78.06 235 ARG A O 1
ATOM 1912 N N . PHE A 1 236 ? -27.702 19.541 28.420 1.00 76.56 236 PHE A N 1
ATOM 1913 C CA . PHE A 1 236 ? -29.156 19.516 28.253 1.00 76.56 236 PHE A CA 1
ATOM 1914 C C . PHE A 1 236 ? -29.844 18.693 29.351 1.00 76.56 236 PHE A C 1
ATOM 1916 O O . PHE A 1 236 ? -30.767 19.191 29.993 1.00 76.56 236 PHE A O 1
ATOM 1923 N N . LEU A 1 237 ? -29.350 17.483 29.637 1.00 77.19 237 LEU A N 1
ATOM 1924 C CA . LEU A 1 237 ? -29.875 16.632 30.713 1.00 77.19 237 LEU A CA 1
ATOM 1925 C C . LEU A 1 237 ? -29.723 17.290 32.093 1.00 77.19 237 LEU A C 1
ATOM 1927 O O . LEU A 1 237 ? -30.670 17.294 32.874 1.00 77.19 237 LEU A O 1
ATOM 1931 N N . LYS A 1 238 ? -28.583 17.941 32.372 1.00 76.56 238 LYS A N 1
ATOM 1932 C CA . LYS A 1 238 ? -28.380 18.699 33.619 1.00 76.56 238 LYS A CA 1
ATOM 1933 C C . LYS A 1 238 ? -29.362 19.869 33.752 1.00 76.56 238 LYS A C 1
ATOM 1935 O O . LYS A 1 238 ? -29.917 20.081 34.826 1.00 76.56 238 LYS A O 1
ATOM 1940 N N . LYS A 1 239 ? -29.611 20.617 32.667 1.00 72.44 239 LYS A N 1
ATOM 1941 C CA . LYS A 1 239 ? -30.616 21.696 32.651 1.00 72.44 239 LYS A CA 1
ATOM 1942 C C . LYS A 1 239 ? -32.032 21.165 32.877 1.00 72.44 239 LYS A C 1
ATOM 1944 O O . LYS A 1 239 ? -32.789 21.804 33.599 1.00 72.44 239 LYS A O 1
ATOM 1949 N N . ARG A 1 240 ? -32.383 20.015 32.291 1.00 73.75 240 ARG A N 1
ATOM 1950 C CA . ARG A 1 240 ? -33.694 19.379 32.476 1.00 73.75 240 ARG A CA 1
ATOM 1951 C C . ARG A 1 240 ? -33.907 18.930 33.922 1.00 73.75 240 ARG A C 1
ATOM 1953 O O . ARG A 1 240 ? -34.898 19.336 34.516 1.00 73.75 240 ARG A O 1
ATOM 1960 N N . ASN A 1 241 ? -32.944 18.214 34.504 1.00 70.69 241 ASN A N 1
ATOM 1961 C CA . ASN A 1 241 ? -33.021 17.771 35.899 1.00 70.69 241 ASN A CA 1
ATOM 1962 C C . ASN A 1 241 ? -33.126 18.961 36.864 1.00 70.69 241 ASN A C 1
ATOM 1964 O O . ASN A 1 241 ? -33.936 18.935 37.781 1.00 70.69 241 ASN A O 1
ATOM 1968 N N . ASN A 1 242 ? -32.380 20.046 36.626 1.00 67.56 242 ASN A N 1
ATOM 1969 C CA . ASN A 1 242 ? -32.496 21.252 37.448 1.00 67.56 242 ASN A CA 1
ATOM 1970 C C . ASN A 1 242 ? -33.865 21.937 37.315 1.00 67.56 242 ASN A C 1
ATOM 1972 O O . ASN A 1 242 ? -34.344 22.505 38.289 1.00 67.56 242 ASN A O 1
ATOM 1976 N N . LYS A 1 243 ? -34.498 21.892 36.136 1.00 60.28 243 LYS A N 1
ATOM 1977 C CA . LYS A 1 243 ? -35.825 22.483 35.904 1.00 60.28 243 LYS A CA 1
ATOM 1978 C C . LYS A 1 243 ? -36.946 21.643 36.531 1.00 60.28 243 LYS A C 1
ATOM 1980 O O . LYS A 1 243 ? -37.873 22.209 37.096 1.00 60.28 243 LYS A O 1
ATOM 1985 N N . GLU A 1 244 ? -36.834 20.315 36.486 1.00 57.25 244 GLU A N 1
ATOM 1986 C CA . GLU A 1 244 ? -37.755 19.391 37.169 1.00 57.25 244 GLU A CA 1
ATOM 1987 C C . GLU A 1 244 ? -37.628 19.495 38.701 1.00 57.25 244 GLU A C 1
ATOM 1989 O O . GLU A 1 244 ? -38.642 19.534 39.391 1.00 57.25 244 GLU A O 1
ATOM 1994 N N . ILE A 1 245 ? -36.408 19.665 39.233 1.00 52.84 245 ILE A N 1
ATOM 1995 C CA . ILE A 1 245 ? -36.179 19.953 40.660 1.00 52.84 245 ILE A CA 1
ATOM 1996 C C . ILE A 1 245 ? -36.770 21.317 41.043 1.00 52.84 245 ILE A C 1
ATOM 1998 O O . ILE A 1 245 ? -37.444 21.418 42.061 1.00 52.84 245 ILE A O 1
ATOM 2002 N N . HIS A 1 246 ? -36.584 22.361 40.230 1.00 49.53 246 HIS A N 1
ATOM 2003 C CA . HIS A 1 246 ? -37.133 23.684 40.543 1.00 49.53 246 HIS A CA 1
ATOM 2004 C C . HIS A 1 246 ? -38.669 23.678 40.600 1.00 49.53 246 HIS A C 1
ATOM 2006 O O . HIS A 1 246 ? -39.229 24.304 41.492 1.00 49.53 246 HIS A O 1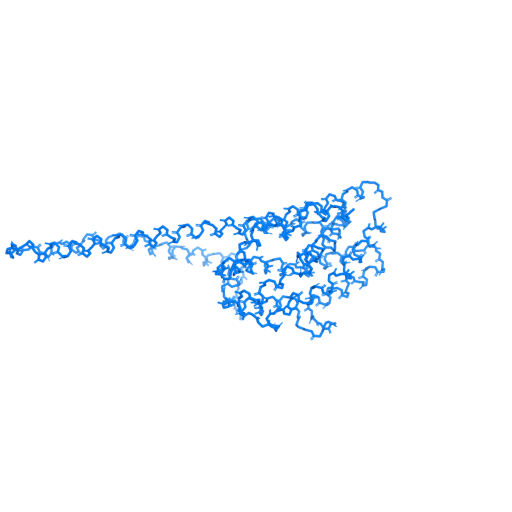
ATOM 2012 N N . ASN A 1 247 ? -39.333 22.911 39.726 1.00 50.62 247 ASN A N 1
ATOM 2013 C CA . ASN A 1 247 ? -40.793 22.751 39.715 1.00 50.62 247 ASN A CA 1
ATOM 2014 C C . ASN A 1 247 ? -41.340 21.914 40.889 1.00 50.62 247 ASN A C 1
ATOM 2016 O O . ASN A 1 247 ? -42.511 22.048 41.224 1.00 50.62 247 ASN A O 1
ATOM 2020 N N . LEU A 1 248 ? -40.522 21.064 41.520 1.00 43.09 248 LEU A N 1
ATOM 2021 C CA . LEU A 1 248 ? -40.895 20.315 42.731 1.00 43.09 248 LEU A CA 1
ATOM 2022 C C . LEU A 1 248 ? -40.793 21.162 44.013 1.00 43.09 248 LEU A C 1
ATOM 2024 O O . LEU A 1 248 ? -41.405 20.811 45.019 1.00 43.09 248 LEU A O 1
ATOM 2028 N N . PHE A 1 249 ? -40.038 22.267 43.980 1.00 47.44 249 PHE A N 1
ATOM 2029 C CA . PHE A 1 249 ? -39.819 23.151 45.133 1.00 47.44 249 PHE A CA 1
ATOM 2030 C C . PHE A 1 249 ? -40.473 24.536 45.006 1.00 47.44 249 PHE A C 1
ATOM 2032 O O . PHE A 1 249 ? -40.594 25.235 46.009 1.00 47.44 249 PHE A O 1
ATOM 2039 N N . SER A 1 250 ? -40.943 24.933 43.823 1.00 45.88 250 SER A N 1
ATOM 2040 C CA . SER A 1 250 ? -41.865 26.061 43.658 1.00 45.88 250 SER A CA 1
ATOM 2041 C C . SER A 1 250 ? -43.298 25.539 43.725 1.00 45.88 250 SER A C 1
ATOM 2043 O O . SER A 1 250 ? -43.917 25.263 42.699 1.00 45.88 250 SER A O 1
ATOM 2045 N N . GLY A 1 251 ? -43.790 25.327 44.945 1.00 45.47 251 GLY A N 1
ATOM 2046 C CA . GLY A 1 251 ? -45.198 25.044 45.170 1.00 45.47 251 GLY A CA 1
ATOM 2047 C C . GLY A 1 251 ? -46.039 26.218 44.691 1.00 45.47 251 GLY A C 1
ATOM 2048 O O . GLY A 1 251 ? -45.976 27.280 45.290 1.00 45.47 251 GLY A O 1
ATOM 2049 N N . ASP A 1 252 ? -46.809 25.996 43.633 1.00 35.81 252 ASP A N 1
ATOM 2050 C CA . ASP A 1 252 ? -48.055 26.701 43.371 1.00 35.81 252 ASP A CA 1
ATOM 2051 C C . ASP A 1 252 ? -49.021 25.739 42.676 1.00 35.81 252 ASP A C 1
ATOM 2053 O O . ASP A 1 252 ? -48.658 24.893 41.857 1.00 35.81 252 ASP A O 1
ATOM 2057 N N . THR A 1 253 ? -50.262 25.831 43.126 1.00 39.31 253 THR A N 1
ATOM 2058 C CA . THR A 1 253 ? -51.402 24.973 42.831 1.00 39.31 253 THR A CA 1
ATOM 2059 C C . THR A 1 253 ? -51.730 24.846 41.345 1.00 39.31 253 THR A C 1
ATOM 2061 O O . THR A 1 253 ? -51.654 25.799 40.578 1.00 39.31 253 THR A O 1
ATOM 2064 N N . VAL A 1 254 ? -52.177 23.636 41.005 1.00 44.25 254 VAL A N 1
ATOM 2065 C CA . VAL A 1 254 ? -52.867 23.205 39.783 1.00 44.25 254 VAL A CA 1
ATOM 2066 C C . VAL A 1 254 ? -53.717 24.316 39.149 1.00 44.25 254 VAL A C 1
ATOM 2068 O O . VAL A 1 254 ? -54.675 24.781 39.762 1.00 44.25 254 VAL A O 1
ATOM 2071 N N . SER A 1 255 ? -53.449 24.648 37.883 1.00 36.41 255 SER A N 1
ATOM 2072 C CA . SER A 1 255 ? -54.505 25.065 36.957 1.00 36.41 255 SER A CA 1
ATOM 2073 C C . SER A 1 255 ? -54.445 24.202 35.699 1.00 36.41 255 SER A C 1
ATOM 2075 O O . SER A 1 255 ? -53.382 23.946 35.131 1.00 36.41 255 SER A O 1
ATOM 2077 N N . GLU A 1 256 ? -55.613 23.699 35.318 1.00 45.56 256 GLU A N 1
ATOM 2078 C CA . GLU A 1 256 ? -55.874 22.976 34.082 1.00 45.56 256 GLU A CA 1
ATOM 2079 C C . GLU A 1 256 ? -55.517 23.863 32.885 1.00 45.56 256 GLU A C 1
ATOM 2081 O O . GLU A 1 256 ? -56.186 24.859 32.658 1.00 45.56 256 GLU A O 1
ATOM 2086 N N . ASP A 1 257 ? -54.457 23.529 32.145 1.00 40.03 257 ASP A N 1
ATOM 2087 C CA . ASP A 1 257 ? -54.286 23.932 30.740 1.00 40.03 257 ASP A CA 1
ATOM 2088 C C . ASP A 1 257 ? -53.083 23.205 30.119 1.00 40.03 257 ASP A C 1
ATOM 2090 O O . ASP A 1 257 ? -51.995 23.741 29.915 1.00 40.03 257 ASP A O 1
ATOM 2094 N N . LEU A 1 258 ? -53.262 21.914 29.835 1.00 36.25 258 LEU A N 1
ATOM 2095 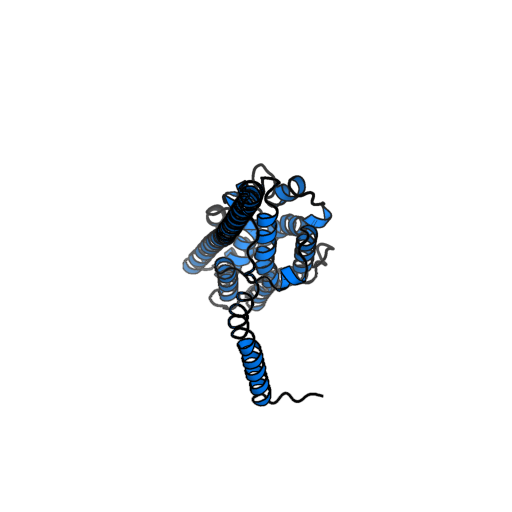C CA . LEU A 1 258 ? -52.268 21.093 29.134 1.00 36.25 258 LEU A CA 1
ATOM 2096 C C . LEU A 1 258 ? -52.956 20.094 28.195 1.00 36.25 258 LEU A C 1
ATOM 2098 O O . LEU A 1 258 ? -52.676 18.901 28.202 1.00 36.25 258 LEU A O 1
ATOM 2102 N N . VAL A 1 259 ? -53.878 20.589 27.361 1.00 35.97 259 VAL A N 1
ATOM 2103 C CA . VAL A 1 259 ? -54.480 19.802 26.261 1.00 35.97 259 VAL A CA 1
ATOM 2104 C C . VAL A 1 259 ? -54.295 20.456 24.878 1.00 35.97 259 VAL A C 1
ATOM 2106 O O . VAL A 1 259 ? -54.524 19.812 23.859 1.00 35.97 259 VAL A O 1
ATOM 2109 N N . SER A 1 260 ? -53.770 21.681 24.764 1.00 35.72 260 SER A N 1
ATOM 2110 C CA . SER A 1 260 ? -53.713 22.379 23.464 1.00 35.72 260 SER A CA 1
ATOM 2111 C C . SER A 1 260 ? -52.375 22.326 22.706 1.00 35.72 260 SER A C 1
ATOM 2113 O O . SER A 1 260 ? -52.351 22.683 21.531 1.00 35.72 260 SER A O 1
ATOM 2115 N N . ASN A 1 261 ? -51.276 21.819 23.283 1.00 34.69 261 ASN A N 1
ATOM 2116 C CA . ASN A 1 261 ? -49.940 21.946 22.663 1.00 34.69 261 ASN A CA 1
ATOM 2117 C C . ASN A 1 261 ? -49.335 20.680 22.023 1.00 34.69 261 ASN A C 1
ATOM 2119 O O . ASN A 1 261 ? -48.160 20.672 21.668 1.00 34.69 261 ASN A O 1
ATOM 2123 N N . VAL A 1 262 ? -50.126 19.624 21.795 1.00 34.59 262 VAL A N 1
ATOM 2124 C CA . VAL A 1 262 ? -49.660 18.403 21.091 1.00 34.59 262 VAL A CA 1
ATOM 2125 C C . VAL A 1 262 ? -50.011 18.408 19.589 1.00 34.59 262 VAL A C 1
ATOM 2127 O O . VAL A 1 262 ? -49.665 17.482 18.867 1.00 34.59 262 VAL A O 1
ATOM 2130 N N . ARG A 1 263 ? -50.647 19.464 19.057 1.00 33.66 263 ARG A N 1
ATOM 2131 C CA . ARG A 1 263 ? -51.081 19.502 17.642 1.00 33.66 263 ARG A CA 1
ATOM 2132 C C . ARG A 1 263 ? -50.204 20.297 16.665 1.00 33.66 263 ARG A C 1
ATOM 2134 O O . ARG A 1 263 ? -50.481 20.226 15.473 1.00 33.66 263 ARG A O 1
ATOM 2141 N N . SER A 1 264 ? -49.143 20.994 17.088 1.00 34.22 264 SER A N 1
ATOM 2142 C CA . SER A 1 264 ? -48.303 21.773 16.147 1.00 34.22 264 SER A CA 1
ATOM 2143 C C . SER A 1 264 ? -46.968 21.122 15.759 1.00 34.22 264 SER A C 1
ATOM 2145 O O . SER A 1 264 ? -46.353 21.534 14.779 1.00 34.22 264 SER A O 1
ATOM 2147 N N . THR A 1 265 ? -46.531 20.059 16.439 1.00 34.12 265 THR A N 1
ATOM 2148 C CA . THR A 1 265 ? -45.272 19.354 16.120 1.00 34.12 265 THR A CA 1
ATOM 2149 C C . THR A 1 265 ? -45.428 18.182 15.148 1.00 34.12 265 THR A C 1
ATOM 2151 O O . THR A 1 265 ? -44.428 17.609 14.723 1.00 34.12 265 THR A O 1
ATOM 2154 N N . SER A 1 266 ? -46.648 17.862 14.710 1.00 33.59 266 SER A N 1
ATOM 2155 C CA . SER A 1 266 ? -46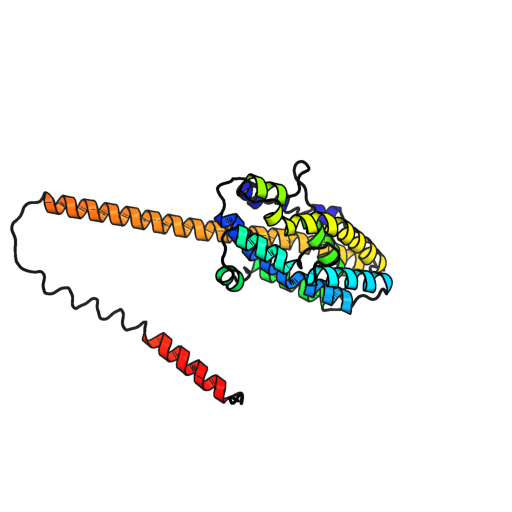.899 16.792 13.729 1.00 33.59 266 SER A CA 1
ATOM 2156 C C . SER A 1 266 ? -46.810 17.237 12.262 1.00 33.59 266 SER A C 1
ATOM 2158 O O . SER A 1 266 ? -46.881 16.388 11.382 1.00 33.59 266 SER A O 1
ATOM 2160 N N . VAL A 1 267 ? -46.614 18.529 11.969 1.00 34.88 267 VAL A N 1
ATOM 2161 C CA . VAL A 1 267 ? -46.593 19.037 10.578 1.00 34.88 267 VAL A CA 1
ATOM 2162 C C . VAL A 1 267 ? -45.180 19.076 9.968 1.00 34.88 267 VAL A C 1
ATOM 2164 O O . VAL A 1 267 ? -45.041 19.079 8.749 1.00 34.88 267 VAL A O 1
ATOM 2167 N N . HIS A 1 268 ? -44.109 18.992 10.767 1.00 33.56 268 HIS A N 1
ATOM 2168 C CA . HIS A 1 268 ? -42.729 19.059 10.251 1.00 33.56 268 HIS A CA 1
ATOM 2169 C C . HIS A 1 268 ? -41.995 17.720 10.085 1.00 33.56 268 HIS A C 1
ATOM 2171 O O . HIS A 1 268 ? -40.829 17.711 9.708 1.00 33.56 268 HIS A O 1
ATOM 2177 N N . ILE A 1 269 ? -42.671 16.586 10.293 1.00 33.41 269 ILE A N 1
ATOM 2178 C CA . ILE A 1 269 ? -42.091 15.246 10.059 1.00 33.41 269 ILE A CA 1
ATOM 2179 C C . ILE A 1 269 ? -42.643 14.599 8.771 1.00 33.41 269 ILE A C 1
ATOM 2181 O O . ILE A 1 269 ? -42.141 13.577 8.316 1.00 33.41 269 ILE A O 1
ATOM 2185 N N . GLN A 1 270 ? -43.616 15.226 8.101 1.00 31.00 270 GLN A N 1
ATOM 2186 C CA . GLN A 1 270 ? -44.164 14.724 6.833 1.00 31.00 270 GLN A CA 1
ATOM 2187 C C . GLN A 1 270 ? -43.416 15.197 5.576 1.00 31.00 270 GLN A C 1
ATOM 2189 O O . GLN A 1 270 ? -43.654 14.651 4.502 1.00 31.00 270 GLN A O 1
ATOM 2194 N N . SER A 1 271 ? -42.477 16.147 5.674 1.00 35.62 271 SER A N 1
ATOM 2195 C CA . SER A 1 271 ? -41.741 16.645 4.500 1.00 35.62 271 SER A CA 1
ATOM 2196 C C . SER A 1 271 ? -40.480 15.850 4.144 1.00 35.62 271 SER A C 1
ATOM 2198 O O . SER A 1 271 ? -39.956 16.047 3.058 1.00 35.62 271 SER A O 1
ATOM 2200 N N . SER A 1 272 ? -39.997 14.938 4.996 1.00 36.34 272 SER A N 1
ATOM 2201 C CA . SER A 1 272 ? -38.808 14.111 4.706 1.00 36.34 272 SER A CA 1
ATOM 2202 C C . SER A 1 272 ? -39.128 12.679 4.260 1.00 36.34 272 SER A C 1
ATOM 2204 O O . SER A 1 272 ? -38.224 11.923 3.916 1.00 36.34 272 SER A O 1
ATOM 2206 N N . VAL A 1 273 ? -40.411 12.298 4.220 1.00 35.94 273 VAL A N 1
ATOM 2207 C CA . VAL A 1 273 ? -40.855 10.967 3.758 1.00 35.94 273 VAL A CA 1
ATOM 2208 C C . VAL A 1 273 ? -41.186 10.964 2.254 1.00 35.94 273 VAL A C 1
ATOM 2210 O O . VAL A 1 273 ? -41.124 9.919 1.609 1.00 35.94 273 VAL A O 1
ATOM 2213 N N . ASN A 1 274 ? -41.435 12.133 1.652 1.00 37.44 274 ASN A N 1
ATOM 2214 C CA . ASN A 1 274 ? -41.725 12.251 0.215 1.00 37.44 274 ASN A CA 1
ATOM 2215 C C . ASN A 1 274 ? -40.476 12.189 -0.689 1.00 37.44 274 ASN A C 1
ATOM 2217 O O . ASN A 1 274 ? -40.602 11.863 -1.871 1.00 37.44 274 ASN A O 1
ATOM 2221 N N . ASP A 1 275 ? -39.270 12.400 -0.155 1.00 42.19 275 ASP A N 1
ATOM 2222 C CA . ASP A 1 275 ? -38.037 12.317 -0.955 1.00 42.19 275 ASP A CA 1
ATOM 2223 C C . ASP A 1 275 ? -37.604 10.871 -1.242 1.00 42.19 275 ASP A C 1
ATOM 2225 O O . ASP A 1 275 ? -37.018 10.591 -2.288 1.00 42.19 275 ASP A O 1
ATOM 2229 N N . PHE A 1 276 ? -37.973 9.911 -0.388 1.00 36.75 276 PHE A N 1
ATOM 2230 C CA . PHE A 1 276 ? -37.599 8.507 -0.591 1.00 36.75 276 PHE A CA 1
ATOM 2231 C C . PHE A 1 276 ? -38.451 7.821 -1.672 1.00 36.75 276 PHE A C 1
ATOM 2233 O O . PHE A 1 276 ? -37.945 7.023 -2.462 1.00 36.75 276 PHE A O 1
ATOM 2240 N N . ALA A 1 277 ? -39.738 8.176 -1.769 1.00 37.66 277 ALA A N 1
ATOM 2241 C CA . ALA A 1 277 ? -40.626 7.681 -2.824 1.00 37.66 277 ALA A CA 1
ATOM 2242 C C . ALA A 1 277 ? -40.252 8.250 -4.207 1.00 37.66 277 ALA A C 1
ATOM 2244 O O . ALA A 1 277 ? -40.319 7.538 -5.211 1.00 37.66 277 ALA A O 1
ATOM 2245 N N . THR A 1 278 ? -39.781 9.500 -4.247 1.00 39.47 278 THR A N 1
ATOM 2246 C CA . THR A 1 278 ? -39.337 10.175 -5.478 1.00 39.47 278 THR A CA 1
ATOM 2247 C C . THR A 1 278 ? -38.001 9.608 -5.983 1.00 39.47 278 THR A C 1
ATOM 2249 O O . THR A 1 278 ? -37.832 9.393 -7.184 1.00 39.47 278 THR A O 1
ATOM 2252 N N . PHE A 1 279 ? -37.089 9.236 -5.075 1.00 35.12 279 PHE A N 1
ATOM 2253 C CA . PHE A 1 279 ? -35.822 8.575 -5.416 1.00 35.12 279 PHE A CA 1
ATOM 2254 C C . PHE A 1 279 ? -36.021 7.147 -5.968 1.00 35.12 279 PHE A C 1
ATOM 2256 O O . PHE A 1 279 ? -35.352 6.737 -6.918 1.00 35.12 279 PHE A O 1
ATOM 2263 N N . HIS A 1 280 ? -37.000 6.402 -5.442 1.00 35.50 280 HIS A N 1
ATOM 2264 C CA . HIS A 1 280 ? -37.309 5.044 -5.908 1.00 35.50 280 HIS A CA 1
ATOM 2265 C C . HIS A 1 280 ? -38.060 4.999 -7.252 1.00 35.50 280 HIS A C 1
ATOM 2267 O O . HIS A 1 280 ? -37.972 3.995 -7.968 1.00 35.50 280 HIS A O 1
ATOM 2273 N N . ALA A 1 281 ? -38.789 6.064 -7.606 1.00 36.16 281 ALA A N 1
ATOM 2274 C CA . ALA A 1 281 ? -39.428 6.214 -8.914 1.00 36.16 281 ALA A CA 1
ATOM 2275 C C . ALA A 1 281 ? -38.398 6.530 -10.015 1.00 36.16 281 ALA A C 1
ATOM 2277 O O . ALA A 1 281 ? -38.429 5.902 -11.072 1.00 36.16 281 ALA A O 1
ATOM 2278 N N . ALA A 1 282 ? -37.409 7.387 -9.727 1.00 34.34 282 ALA A N 1
ATOM 2279 C CA . ALA A 1 282 ? -36.337 7.735 -10.667 1.00 34.34 282 ALA A CA 1
ATOM 2280 C C . ALA A 1 282 ? -35.448 6.533 -11.058 1.00 34.34 282 ALA A C 1
ATOM 2282 O O . ALA A 1 282 ? -34.992 6.437 -12.197 1.00 34.34 282 ALA A O 1
ATOM 2283 N N . PHE A 1 283 ? -35.249 5.568 -10.153 1.00 32.50 283 PHE A N 1
ATOM 2284 C CA . PHE A 1 283 ? -34.486 4.346 -10.447 1.00 32.50 283 PHE A CA 1
ATOM 2285 C C . PHE A 1 283 ? -35.267 3.300 -11.256 1.00 32.50 283 PHE A C 1
ATOM 2287 O O . PHE A 1 283 ? -34.667 2.476 -11.948 1.00 32.50 283 PHE A O 1
ATOM 2294 N N . ARG A 1 284 ? -36.604 3.329 -11.207 1.00 34.97 284 ARG A N 1
ATOM 2295 C CA . ARG A 1 284 ? -37.450 2.368 -11.929 1.00 34.97 284 ARG A CA 1
ATOM 2296 C C . ARG A 1 284 ? -37.552 2.692 -13.424 1.00 34.97 284 ARG A C 1
ATOM 2298 O O . ARG A 1 284 ? -37.690 1.774 -14.231 1.00 34.97 284 ARG A O 1
ATOM 2305 N N . ASP A 1 285 ? -37.413 3.965 -13.790 1.00 33.81 285 ASP A N 1
ATOM 2306 C CA . ASP A 1 285 ? -37.450 4.413 -15.187 1.00 33.81 285 ASP A CA 1
ATOM 2307 C C . ASP A 1 285 ? -36.089 4.292 -15.901 1.00 33.81 285 ASP A C 1
ATOM 2309 O O . ASP A 1 285 ? -36.049 4.062 -17.110 1.00 33.81 285 ASP A O 1
ATOM 2313 N N . LEU A 1 286 ? -34.972 4.293 -15.162 1.00 31.84 286 LEU A N 1
ATOM 2314 C CA . LEU A 1 286 ? -33.632 4.012 -15.707 1.00 31.84 286 LEU A CA 1
ATOM 2315 C C . LEU A 1 286 ? -33.452 2.548 -16.151 1.00 31.84 286 LEU A C 1
ATOM 2317 O O . LEU A 1 286 ? -32.756 2.285 -17.131 1.00 31.84 286 LEU A O 1
ATOM 2321 N N . GLY A 1 287 ? -34.135 1.598 -15.501 1.00 34.06 287 GLY A N 1
ATOM 2322 C CA . GLY A 1 287 ? -34.103 0.176 -15.877 1.00 34.06 287 GLY A CA 1
ATOM 2323 C C . GLY A 1 287 ? -34.808 -0.146 -17.202 1.00 34.06 287 GLY A C 1
ATOM 2324 O O . GLY A 1 287 ? -34.448 -1.109 -17.877 1.00 34.06 287 GLY A O 1
ATOM 2325 N N . LYS A 1 288 ? -35.771 0.679 -17.634 1.00 33.84 288 LYS A N 1
ATOM 2326 C CA . LYS A 1 288 ? -36.488 0.485 -18.909 1.00 33.84 288 LYS A CA 1
ATOM 2327 C C . LYS A 1 288 ? -35.727 1.021 -20.125 1.00 33.84 288 LYS A C 1
ATOM 2329 O O . LYS A 1 288 ? -35.979 0.565 -21.235 1.00 33.84 288 LYS A O 1
ATOM 2334 N N . ALA A 1 289 ? -34.773 1.930 -19.925 1.00 31.70 289 ALA A N 1
ATOM 2335 C CA . ALA A 1 289 ? -33.963 2.504 -21.001 1.00 31.70 289 ALA A CA 1
ATOM 2336 C C . ALA A 1 289 ? -32.767 1.620 -21.425 1.00 31.70 289 ALA A C 1
ATOM 2338 O O . ALA A 1 289 ? -32.141 1.906 -22.440 1.00 31.70 289 ALA A O 1
ATOM 2339 N N . TRP A 1 290 ? -32.469 0.541 -20.686 1.00 28.86 290 TRP A N 1
ATOM 2340 C CA . TRP A 1 290 ? -31.289 -0.316 -20.908 1.00 28.86 290 TRP A CA 1
ATOM 2341 C C . TRP A 1 290 ? -31.606 -1.798 -21.169 1.00 28.86 290 TRP A C 1
ATOM 2343 O O . TRP A 1 290 ? -30.707 -2.633 -21.151 1.00 28.86 290 TRP A O 1
ATOM 2353 N N . GLY A 1 291 ? -32.866 -2.140 -21.457 1.00 32.09 291 GLY A N 1
ATOM 2354 C CA . GLY A 1 291 ? -33.213 -3.427 -22.075 1.00 32.09 291 GLY A CA 1
ATOM 2355 C C . GLY A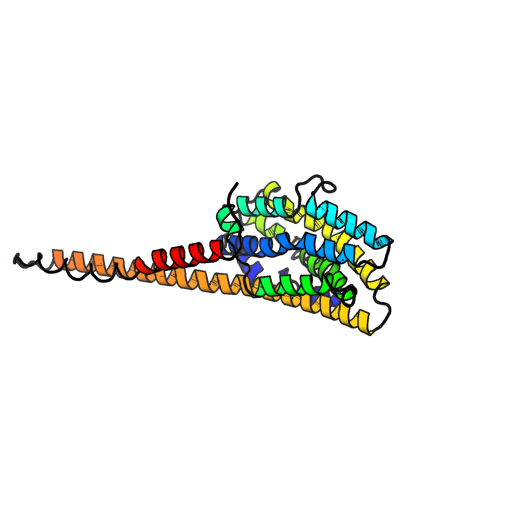 1 291 ? -32.837 -4.692 -21.291 1.00 32.09 291 GLY A C 1
ATOM 2356 O O . GLY A 1 291 ? -32.659 -5.740 -21.905 1.00 32.09 291 GLY A O 1
ATOM 2357 N N . MET A 1 292 ? -32.729 -4.636 -19.962 1.00 33.75 292 MET A N 1
ATOM 2358 C CA . MET A 1 292 ? -32.499 -5.827 -19.138 1.00 33.75 292 MET A CA 1
ATOM 2359 C C . MET A 1 292 ? -33.830 -6.358 -18.601 1.00 33.75 292 MET A C 1
ATOM 2361 O O . MET A 1 292 ? -34.306 -5.965 -17.538 1.00 33.75 292 MET A O 1
ATOM 2365 N N . GLY A 1 293 ? -34.457 -7.222 -19.401 1.00 29.97 293 GLY A N 1
ATOM 2366 C CA . GLY A 1 293 ? -35.578 -8.060 -18.987 1.00 29.97 293 GLY A CA 1
ATOM 2367 C C . GLY A 1 293 ? -35.086 -9.277 -18.205 1.00 29.97 293 GLY A C 1
ATOM 2368 O O . GLY A 1 293 ? -34.056 -9.862 -18.527 1.00 29.97 293 GLY A O 1
ATOM 2369 N N . SER A 1 294 ? -35.841 -9.631 -17.171 1.00 36.59 294 SER A N 1
ATOM 2370 C CA . SER A 1 294 ? -35.648 -10.794 -16.310 1.00 36.59 294 SER A CA 1
ATOM 2371 C C . SER A 1 294 ? -35.938 -12.112 -17.032 1.00 36.59 294 SER A C 1
ATOM 2373 O O . SER A 1 294 ? -37.033 -12.281 -17.577 1.00 36.59 294 SER A O 1
ATOM 2375 N N . SER A 1 295 ? -34.998 -13.050 -16.926 1.00 36.62 295 SER A N 1
ATOM 2376 C CA . SER A 1 295 ? -35.212 -14.501 -16.963 1.00 36.62 295 SER A CA 1
ATOM 2377 C C . SER A 1 295 ? -34.727 -15.088 -15.647 1.00 36.62 295 SER A C 1
ATOM 2379 O O . SER A 1 295 ? -33.582 -14.728 -15.285 1.00 36.62 295 SER A O 1
#

Radius of gyration: 26.98 Å; chains: 1; bounding box: 75×48×67 Å

Foldseek 3Di:
DVVLLVPQQCCPAVLLVVLLALVPLVLVLLVLLQVLLVLVCQLVLLVLLLVLQPDPVVVVVSVVVSCCQCAVVVVPDGHLNVLSVLLSVLSVHDPVNSVPDDHFPLSVVLSVLLNVQSNDNVNSLLNLLLRQAQVLSSQQDDDPNDGSCVSVCVSHVDDPSSCVSSVVSNVVSVVSNVVSVVSSVVPQPDPVSVVSSSVSNNVSSVSVSSSSVRSVVVVVVVVVVVVVVVVVVVVVVVVVVVVVVVVVVPDDDDDDDDDPPPPPVPPPVVPVVVVVVVVVVVVVVVVVVPPDDDD

pLDDT: mean 80.65, std 22.08, range [28.86, 98.69]

Secondary structure (DSSP, 8-state):
-HHHHGGG-GGGSHHHHHHTSTT-HHHHHHHHHHHHHHHHHHHHHHHHHHHH---HHHHHHHHHHHHHHHH-TTTTS--HHHHHHHHHHHTT--HHHHHHPPPPHHHHHHHHHHHHHHT-GGGHHHHHIIIIIIIHHTTS-EETTEETTHHHHHHHT--TTTTHHHHHHHHHHHHHHHHHHHHHHHH--SHHHHHHHHHHHHHHHHHHHHHHHHHHHHHHHHHHHHHHHHHHHHHHHHHHHHHHHHHHHS--------SSSSSSTTSSSSSSSHHHHHHHHHHHHHTTTTT----